Protein AF-A0A9D1UVE4-F1 (afdb_monomer)

Foldseek 3Di:
DDPVVVVVVVVVVVVVVVLVVLLVVLLVQQVVQDDVLLLVVLLLQLPFPAAEEEEEDDLSQVLSQLLQVLLVLLPGNYDYDYLQVCVVPVVVVQAARYEYEYEDAAQEDPSRLVSQVSSVVRNYAYEYEYQDCPHSRNVPHLGYDNGHDDPSNAVVVPRCHSVSSSSSSSSNVSSLLSSQQVQPAVVVSLVVVCDDPSVPDPDGDDGDHHDHNSPPDSVPPVVVVVVVVPPPDDDDDDDDDDDDDDDDDDDDD

Sequence (253 aa):
MSDSLRAETDEILAAGRDRIRAEAEAVAAIAAGLDDSFVSAAALIRSSPGKVITAGAGTSGPTAARLAHLLSVSGTPALTVHPADALHGTLGAVTEGDVVLVISKGGRSAEINDFARLAAARGAAIIALTGDGSSELATAATVAAVLPHTAQGDPGGVIAMGSSLAVAAWGDALATVLMQISGYPWEDVLGTHPSGAVGHRRTLPEPLPRLPEPGGSAAGTAAAAAATSASASASTSGGAPGVSVPPEDRSDT

Radius of gyration: 26.09 Å; Cα contacts (8 Å, |Δi|>4): 385; chains: 1; bounding box: 46×60×112 Å

Organism: NCBI:txid2838701

Nearest PDB structures (foldseek):
  5uqi-assembly1_A  TM=9.469E-01  e=5.814E-14  Escherichia coli CFT073
  3fxa-assembly1_D  TM=9.217E-01  e=2.299E-14  Listeria monocytogenes serotype 4b str. F2365
  2xhz-assembly1_B  TM=9.433E-01  e=2.521E-12  Escherichia coli
  7en6-assembly1_C  TM=7.931E-01  e=5.416E-08  Escherichia coli
  4ivn-assembly1_B  TM=7.495E-01  e=6.829E-08  Vibrio vulnificus YJ016

InterPro domains:
  IPR001347 SIS domain [PF01380] (50-148)
  IPR001347 SIS domain [PS51464] (41-184)
  IPR046348 SIS domain superfamily [SSF53697] (7-202)
  IPR050986 SIS family GutQ/KpsF subfamily isomerases [PTHR42745] (10-201)

Structure (mmCIF, N/CA/C/O backbone):
data_AF-A0A9D1UVE4-F1
#
_entry.id   AF-A0A9D1UVE4-F1
#
loop_
_atom_site.group_PDB
_atom_site.id
_atom_site.type_symbol
_atom_site.label_atom_id
_atom_site.label_alt_id
_atom_site.label_comp_id
_atom_site.label_asym_id
_atom_site.label_entity_id
_atom_site.label_seq_id
_atom_site.pdbx_PDB_ins_code
_atom_site.Cartn_x
_atom_site.Cartn_y
_atom_site.Cartn_z
_atom_site.occupancy
_atom_site.B_iso_or_equiv
_atom_site.auth_seq_id
_atom_site.auth_comp_id
_atom_site.auth_asym_id
_atom_site.auth_atom_id
_atom_site.pdbx_PDB_model_num
ATOM 1 N N . MET A 1 1 ? 21.961 7.352 -42.268 1.00 60.44 1 MET A N 1
ATOM 2 C CA . MET A 1 1 ? 22.190 6.572 -41.031 1.00 60.44 1 MET A CA 1
ATOM 3 C C . MET A 1 1 ? 22.643 5.195 -41.479 1.00 60.44 1 MET A C 1
ATOM 5 O O . MET A 1 1 ? 21.998 4.680 -42.381 1.00 60.44 1 MET A O 1
ATOM 9 N N . SER A 1 2 ? 23.773 4.669 -40.994 1.00 79.44 2 SER A N 1
ATOM 10 C CA . SER A 1 2 ? 24.247 3.345 -41.430 1.00 79.44 2 SER A CA 1
ATOM 11 C C . SER A 1 2 ? 23.281 2.249 -40.965 1.00 79.44 2 SER A C 1
ATOM 13 O O . SER A 1 2 ? 22.620 2.412 -39.938 1.00 79.44 2 SER A O 1
ATOM 15 N N . ASP A 1 3 ? 23.209 1.136 -41.696 1.00 83.06 3 ASP A N 1
ATOM 16 C CA . ASP A 1 3 ? 22.333 0.010 -41.341 1.00 83.06 3 ASP A CA 1
ATOM 17 C C . ASP A 1 3 ? 22.663 -0.573 -39.950 1.00 83.06 3 ASP A C 1
ATOM 19 O O . ASP A 1 3 ? 21.754 -0.988 -39.236 1.00 83.06 3 ASP A O 1
ATOM 23 N N . SER A 1 4 ? 23.930 -0.493 -39.511 1.00 80.75 4 SER A N 1
ATOM 24 C CA . SER A 1 4 ? 24.368 -0.864 -38.148 1.00 80.75 4 SER A CA 1
ATOM 25 C C . SER A 1 4 ? 23.737 0.018 -37.068 1.00 80.75 4 SER A C 1
ATOM 27 O O . SER A 1 4 ? 23.152 -0.494 -36.121 1.00 80.75 4 SER A O 1
ATOM 29 N N . LEU A 1 5 ? 23.762 1.347 -37.245 1.00 80.88 5 LEU A N 1
ATOM 30 C CA . LEU A 1 5 ? 23.171 2.285 -36.280 1.00 80.88 5 LEU A CA 1
ATOM 31 C C . LEU A 1 5 ? 21.651 2.111 -36.171 1.00 80.88 5 LEU A C 1
ATOM 33 O O . LEU A 1 5 ? 21.064 2.331 -35.111 1.00 80.88 5 LEU A O 1
ATOM 37 N N . ARG A 1 6 ? 20.998 1.728 -37.273 1.00 88.25 6 ARG A N 1
ATOM 38 C CA . ARG A 1 6 ? 19.565 1.426 -37.276 1.00 88.25 6 ARG A CA 1
ATOM 39 C C . ARG A 1 6 ? 19.265 0.125 -36.525 1.00 88.25 6 ARG A C 1
ATOM 41 O O . ARG A 1 6 ? 18.357 0.131 -35.703 1.00 88.25 6 ARG A O 1
ATOM 48 N N . ALA A 1 7 ? 20.046 -0.932 -36.750 1.00 85.94 7 ALA A N 1
ATOM 49 C CA . ALA A 1 7 ? 19.900 -2.200 -36.033 1.00 85.94 7 ALA A CA 1
ATOM 50 C C . ALA A 1 7 ? 20.119 -2.041 -34.515 1.00 85.94 7 ALA A C 1
ATOM 52 O O . ALA A 1 7 ? 19.303 -2.514 -33.730 1.00 85.94 7 ALA A O 1
ATOM 53 N N . GLU A 1 8 ? 21.152 -1.298 -34.107 1.00 89.31 8 GLU A N 1
ATOM 54 C CA . GLU A 1 8 ? 21.421 -0.976 -32.695 1.00 89.31 8 GLU A CA 1
ATOM 55 C C . GLU A 1 8 ? 20.262 -0.191 -32.055 1.00 89.31 8 GLU A C 1
ATOM 57 O O . GLU A 1 8 ? 19.842 -0.471 -30.932 1.00 89.31 8 GLU A O 1
ATOM 62 N N . THR A 1 9 ? 19.692 0.774 -32.787 1.00 94.38 9 THR A N 1
ATOM 63 C CA . THR A 1 9 ? 18.521 1.537 -32.323 1.00 94.38 9 THR A CA 1
ATOM 64 C C . THR A 1 9 ? 17.304 0.630 -32.125 1.00 94.38 9 THR A C 1
ATOM 66 O O . THR A 1 9 ? 16.601 0.747 -31.118 1.00 94.38 9 THR A O 1
ATOM 69 N N . ASP A 1 10 ? 17.051 -0.278 -33.068 1.00 95.75 10 ASP A N 1
ATOM 70 C CA . ASP A 1 10 ? 15.915 -1.196 -33.008 1.00 95.75 10 ASP A CA 1
ATOM 71 C C . ASP A 1 10 ? 16.038 -2.178 -31.829 1.00 95.75 10 ASP A C 1
ATOM 73 O O . ASP A 1 10 ? 15.036 -2.449 -31.162 1.00 95.75 10 ASP A O 1
ATOM 77 N N . GLU A 1 11 ? 17.253 -2.637 -31.510 1.00 96.88 11 GLU A N 1
ATOM 78 C CA . GLU A 1 11 ? 17.531 -3.501 -30.355 1.00 96.88 11 GLU A CA 1
ATOM 79 C C . GLU A 1 11 ? 17.278 -2.785 -29.018 1.00 96.88 11 GLU A C 1
ATOM 81 O O . GLU A 1 11 ? 16.573 -3.313 -28.155 1.00 96.88 11 GLU A O 1
ATOM 86 N N . ILE A 1 12 ? 17.760 -1.546 -28.861 1.00 97.62 12 ILE A N 1
ATOM 87 C CA . ILE A 1 12 ? 17.514 -0.733 -27.655 1.00 97.62 12 ILE A CA 1
ATOM 88 C C . ILE A 1 12 ? 16.009 -0.515 -27.446 1.00 97.62 12 ILE A C 1
ATOM 90 O O . ILE A 1 12 ? 15.490 -0.655 -26.333 1.00 97.62 12 ILE A O 1
ATOM 94 N N . LEU A 1 13 ? 15.283 -0.195 -28.522 1.00 98.19 13 LEU A N 1
ATOM 95 C CA . LEU A 1 13 ? 13.833 -0.014 -28.468 1.00 98.19 13 LEU A CA 1
ATOM 96 C C . LEU A 1 13 ? 13.100 -1.321 -28.149 1.00 98.19 13 LEU A C 1
ATOM 98 O O . LEU A 1 13 ? 12.098 -1.292 -27.433 1.00 98.19 13 LEU A O 1
ATOM 102 N N . ALA A 1 14 ? 13.562 -2.456 -28.677 1.00 97.94 14 ALA A N 1
ATOM 103 C CA . ALA A 1 14 ? 13.000 -3.764 -28.360 1.00 97.94 14 ALA A CA 1
ATOM 104 C C . ALA A 1 14 ? 13.156 -4.085 -26.867 1.00 97.94 14 ALA A C 1
ATOM 106 O O . ALA A 1 14 ? 12.151 -4.354 -26.211 1.00 97.94 14 ALA A O 1
ATOM 107 N N . ALA A 1 15 ? 14.357 -3.915 -26.306 1.00 97.31 15 ALA A N 1
ATOM 108 C CA . ALA A 1 15 ? 14.623 -4.155 -24.887 1.00 97.31 15 ALA A CA 1
ATOM 109 C C . ALA A 1 15 ? 13.730 -3.302 -23.964 1.00 97.31 15 ALA A C 1
ATOM 111 O O . ALA A 1 15 ? 13.166 -3.808 -22.991 1.00 97.31 15 ALA A O 1
ATOM 112 N N . GLY A 1 16 ? 13.534 -2.019 -24.293 1.00 97.44 16 GLY A N 1
ATOM 113 C CA . GLY A 1 16 ? 12.620 -1.146 -23.548 1.00 97.44 16 GLY A CA 1
ATOM 114 C C . GLY A 1 16 ? 11.160 -1.612 -23.611 1.00 97.44 16 GLY A C 1
ATOM 115 O O . GLY A 1 16 ? 10.468 -1.636 -22.592 1.00 97.44 16 GLY A O 1
ATOM 116 N N . ARG A 1 17 ? 10.687 -2.031 -24.792 1.00 98.19 17 ARG A N 1
ATOM 117 C CA . ARG A 1 17 ? 9.326 -2.575 -24.961 1.00 98.19 17 ARG A CA 1
ATOM 118 C C . ARG A 1 17 ? 9.141 -3.874 -24.184 1.00 98.19 17 ARG A C 1
ATOM 120 O O . ARG A 1 17 ? 8.091 -4.057 -23.574 1.00 98.19 17 ARG A O 1
ATOM 127 N N . ASP A 1 18 ? 10.139 -4.749 -24.183 1.00 97.00 18 ASP A N 1
ATOM 128 C CA . ASP A 1 18 ? 10.080 -6.027 -23.474 1.00 97.00 18 ASP A CA 1
ATOM 129 C C . ASP A 1 18 ? 10.030 -5.829 -21.959 1.00 97.00 18 ASP A C 1
ATOM 131 O O . ASP A 1 18 ? 9.230 -6.477 -21.284 1.00 97.00 18 ASP A O 1
ATOM 135 N N . ARG A 1 19 ? 10.780 -4.855 -21.424 1.00 96.00 19 ARG A N 1
ATOM 136 C CA . ARG A 1 19 ? 10.698 -4.483 -20.005 1.00 96.00 19 ARG A CA 1
ATOM 137 C C . ARG A 1 19 ? 9.289 -4.031 -19.614 1.00 96.00 19 ARG A C 1
ATOM 139 O O . ARG A 1 19 ? 8.751 -4.517 -18.620 1.00 96.00 19 ARG A O 1
ATOM 146 N N . ILE A 1 20 ? 8.676 -3.156 -20.415 1.00 97.44 20 ILE A N 1
ATOM 147 C CA . ILE A 1 20 ? 7.308 -2.668 -20.176 1.00 97.44 20 ILE A CA 1
ATOM 148 C C . ILE A 1 20 ? 6.295 -3.817 -20.251 1.00 97.44 20 ILE A C 1
ATOM 150 O O . ILE A 1 20 ? 5.418 -3.912 -19.396 1.00 97.44 20 ILE A O 1
ATOM 154 N N . ARG A 1 21 ? 6.414 -4.717 -21.237 1.00 97.31 21 ARG A N 1
ATOM 155 C CA . ARG A 1 21 ? 5.523 -5.885 -21.361 1.00 97.31 21 ARG A CA 1
ATOM 156 C C . ARG A 1 21 ? 5.612 -6.799 -20.145 1.00 97.31 21 ARG A C 1
ATOM 158 O O . ARG A 1 21 ? 4.581 -7.164 -19.596 1.00 97.31 21 ARG A O 1
ATOM 165 N N . ALA A 1 22 ? 6.822 -7.100 -19.682 1.00 96.44 22 ALA A N 1
ATOM 166 C CA . ALA A 1 22 ? 7.017 -7.956 -18.518 1.00 96.44 22 ALA A CA 1
ATOM 167 C C . ALA A 1 22 ? 6.488 -7.320 -17.214 1.00 96.44 22 ALA A C 1
ATOM 169 O O . ALA A 1 22 ? 6.049 -8.029 -16.312 1.00 96.44 22 ALA A O 1
ATOM 170 N N . GLU A 1 23 ? 6.490 -5.989 -17.094 1.00 97.12 23 GLU A N 1
ATOM 171 C CA . GLU A 1 23 ? 5.807 -5.303 -15.986 1.00 97.12 23 GLU A CA 1
ATOM 172 C C . GLU A 1 23 ? 4.279 -5.319 -16.130 1.00 97.12 23 GLU A C 1
ATOM 174 O O . GLU A 1 23 ? 3.573 -5.530 -15.145 1.00 97.12 23 GLU A O 1
ATOM 179 N N . ALA A 1 24 ? 3.754 -5.164 -17.348 1.00 97.00 24 ALA A N 1
ATOM 180 C CA . ALA A 1 24 ? 2.321 -5.284 -17.609 1.00 97.00 24 ALA A CA 1
ATOM 181 C C . ALA A 1 24 ? 1.796 -6.693 -17.280 1.00 97.00 24 ALA A C 1
ATOM 183 O O . ALA A 1 24 ? 0.726 -6.829 -16.690 1.00 97.00 24 ALA A O 1
ATOM 184 N N . GLU A 1 25 ? 2.567 -7.735 -17.597 1.00 96.44 25 GLU A N 1
ATOM 185 C CA . GLU A 1 25 ? 2.273 -9.117 -17.203 1.00 96.44 25 GLU A CA 1
ATOM 186 C C . GLU A 1 25 ? 2.254 -9.288 -15.679 1.00 96.44 25 GLU A C 1
ATOM 188 O O . GLU A 1 25 ? 1.358 -9.946 -15.151 1.00 96.44 25 GLU A O 1
ATOM 193 N N . ALA A 1 26 ? 3.187 -8.652 -14.959 1.00 95.88 26 ALA A N 1
ATOM 194 C CA . ALA A 1 26 ? 3.200 -8.656 -13.495 1.00 95.88 26 ALA A CA 1
ATOM 195 C C . ALA A 1 26 ? 1.923 -8.033 -12.908 1.00 95.88 26 ALA A C 1
ATOM 197 O O . ALA A 1 26 ? 1.313 -8.599 -12.001 1.00 95.88 26 ALA A O 1
ATOM 198 N N . VAL A 1 27 ? 1.476 -6.899 -13.457 1.00 97.44 27 VAL A N 1
ATOM 199 C CA . VAL A 1 27 ? 0.221 -6.246 -13.050 1.00 97.44 27 VAL A CA 1
ATOM 200 C C . VAL A 1 27 ? -0.994 -7.120 -13.381 1.00 97.44 27 VAL A C 1
ATOM 202 O O . VAL A 1 27 ? -1.887 -7.278 -12.549 1.00 97.44 27 VAL A O 1
ATOM 205 N N . ALA A 1 28 ? -1.027 -7.731 -14.568 1.00 96.69 28 ALA A N 1
ATOM 206 C CA . ALA A 1 28 ? -2.114 -8.622 -14.969 1.00 96.69 28 ALA A CA 1
ATOM 207 C C . ALA A 1 28 ? -2.220 -9.858 -14.056 1.00 96.69 28 ALA A C 1
ATOM 209 O O . ALA A 1 28 ? -3.327 -10.278 -13.717 1.00 96.69 28 ALA A O 1
ATOM 210 N N . ALA A 1 29 ? -1.084 -10.405 -13.611 1.00 95.62 29 ALA A N 1
ATOM 211 C CA . ALA A 1 29 ? -1.053 -11.527 -12.677 1.00 95.62 29 ALA A CA 1
ATOM 212 C C . ALA A 1 29 ? -1.685 -11.177 -11.320 1.00 95.62 29 ALA A C 1
ATOM 214 O O . ALA A 1 29 ? -2.409 -11.999 -10.763 1.00 95.62 29 ALA A O 1
ATOM 215 N N . ILE A 1 30 ? -1.477 -9.955 -10.813 1.00 95.00 30 ILE A N 1
ATOM 216 C CA . ILE A 1 30 ? -2.150 -9.482 -9.592 1.00 95.00 30 ILE A CA 1
ATOM 217 C C . ILE A 1 30 ? -3.660 -9.429 -9.775 1.00 95.00 30 ILE A C 1
ATOM 219 O O . ILE A 1 30 ? -4.385 -9.903 -8.908 1.00 95.00 30 ILE A O 1
ATOM 223 N N . ALA A 1 31 ? -4.138 -8.873 -10.891 1.00 95.38 31 ALA A N 1
ATOM 224 C CA . ALA A 1 31 ? -5.571 -8.777 -11.153 1.00 95.38 31 ALA A CA 1
ATOM 225 C C . ALA A 1 31 ? -6.237 -10.164 -11.182 1.00 95.38 31 ALA A C 1
ATOM 227 O O . ALA A 1 31 ? -7.317 -10.341 -10.625 1.00 95.38 31 ALA A O 1
ATOM 228 N N . ALA A 1 32 ? -5.567 -11.155 -11.779 1.00 94.81 32 ALA A N 1
ATOM 229 C CA . ALA A 1 32 ? -6.030 -12.542 -11.796 1.00 94.81 32 ALA A CA 1
ATOM 230 C C . ALA A 1 32 ? -5.955 -13.235 -10.422 1.00 94.81 32 ALA A C 1
ATOM 232 O O . ALA A 1 32 ? -6.653 -14.222 -10.205 1.00 94.81 32 ALA A O 1
ATOM 233 N N . GLY A 1 33 ? -5.103 -12.740 -9.519 1.00 92.81 33 GLY A N 1
ATOM 234 C CA . GLY A 1 33 ? -4.893 -13.273 -8.174 1.00 92.81 33 GLY A CA 1
ATOM 235 C C . GLY A 1 33 ? -5.680 -12.564 -7.070 1.00 92.81 33 GLY A C 1
ATOM 236 O O . GLY A 1 33 ? -5.438 -12.853 -5.903 1.00 92.81 33 GLY A O 1
ATOM 237 N N . LEU A 1 34 ? -6.580 -11.628 -7.396 1.00 96.12 34 LEU A N 1
ATOM 238 C CA . LEU A 1 34 ? -7.458 -11.030 -6.390 1.00 96.12 34 LEU A CA 1
ATOM 239 C C . LEU A 1 34 ? -8.423 -12.087 -5.842 1.00 96.12 34 LEU A C 1
ATOM 241 O O . LEU A 1 34 ? -9.151 -12.731 -6.596 1.00 96.12 34 LEU A O 1
ATOM 245 N N . ASP A 1 35 ? -8.441 -12.225 -4.523 1.00 96.00 35 ASP A N 1
ATOM 246 C CA . ASP A 1 35 ? -9.222 -13.224 -3.802 1.00 96.00 35 ASP A CA 1
ATOM 247 C C . ASP A 1 35 ? -9.891 -12.618 -2.550 1.00 96.00 35 ASP A C 1
ATOM 249 O O . ASP A 1 35 ? -9.964 -11.396 -2.372 1.00 96.00 35 ASP A O 1
ATOM 253 N N . ASP A 1 36 ? -10.378 -13.476 -1.655 1.00 97.00 36 ASP A N 1
ATOM 254 C C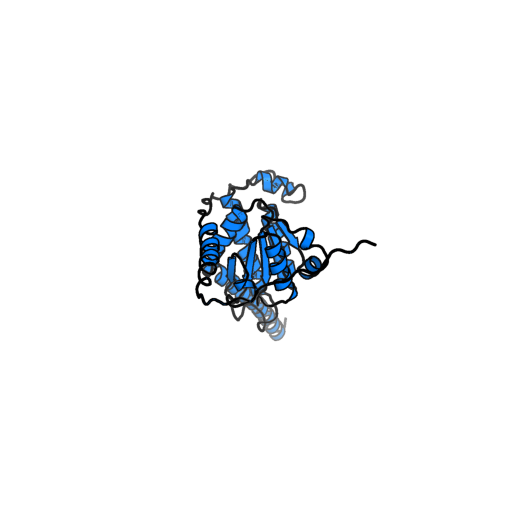A . ASP A 1 36 ? -11.047 -13.071 -0.417 1.00 97.00 36 ASP A CA 1
ATOM 255 C C . ASP A 1 36 ? -10.154 -12.236 0.521 1.00 97.00 36 ASP A C 1
ATOM 257 O O . ASP A 1 36 ? -10.676 -11.482 1.350 1.00 97.00 36 ASP A O 1
ATOM 261 N N . SER A 1 37 ? -8.820 -12.301 0.394 1.00 97.69 37 SER A N 1
ATOM 262 C CA . SER A 1 37 ? -7.909 -11.450 1.174 1.00 97.69 37 SER A CA 1
ATOM 263 C C . SER A 1 37 ? -8.049 -9.974 0.788 1.00 97.69 37 SER A C 1
ATOM 265 O O . SER A 1 37 ? -8.013 -9.105 1.661 1.00 97.69 37 SER A O 1
ATOM 267 N N . PHE A 1 38 ? -8.307 -9.679 -0.491 1.00 98.38 38 PHE A N 1
ATOM 268 C CA . PHE A 1 38 ? -8.576 -8.322 -0.969 1.00 98.38 38 PHE A CA 1
ATOM 269 C C . PHE A 1 38 ? -9.891 -7.786 -0.396 1.00 98.38 38 PHE A C 1
ATOM 271 O O . PHE A 1 38 ? -9.943 -6.669 0.124 1.00 98.38 38 PHE A O 1
ATOM 278 N N . VAL A 1 39 ? -10.945 -8.607 -0.424 1.00 98.00 39 VAL A N 1
ATOM 279 C CA . VAL A 1 39 ? -12.250 -8.254 0.157 1.00 98.00 39 VAL A CA 1
ATOM 280 C C . VAL A 1 39 ? -12.123 -8.030 1.664 1.00 98.00 39 VAL A C 1
ATOM 282 O O . VAL A 1 39 ? -12.649 -7.050 2.191 1.00 98.00 39 VAL A O 1
ATOM 285 N N . SER A 1 40 ? -11.371 -8.889 2.354 1.00 98.38 40 SER A N 1
ATOM 286 C CA . SER A 1 40 ? -11.115 -8.779 3.793 1.00 98.38 40 SER A CA 1
ATOM 287 C C . SER A 1 40 ? -10.323 -7.520 4.143 1.00 98.38 40 SER A C 1
ATOM 289 O O . SER A 1 40 ? -10.651 -6.849 5.118 1.00 98.38 40 SER A O 1
ATOM 291 N N . ALA A 1 41 ? -9.325 -7.154 3.334 1.00 98.50 41 ALA A N 1
ATOM 292 C CA . ALA A 1 41 ? -8.574 -5.912 3.494 1.00 98.50 41 ALA A CA 1
ATOM 293 C C . ALA A 1 41 ? -9.482 -4.678 3.351 1.00 98.50 41 ALA A C 1
ATOM 295 O O . ALA A 1 41 ? -9.454 -3.791 4.208 1.00 98.50 41 ALA A O 1
ATOM 296 N N . ALA A 1 42 ? -10.331 -4.640 2.318 1.00 98.44 42 ALA A N 1
ATOM 297 C CA . ALA A 1 42 ? -11.294 -3.557 2.121 1.00 98.44 42 ALA A CA 1
ATOM 298 C C . ALA A 1 42 ? -12.310 -3.474 3.274 1.00 98.44 42 ALA A C 1
ATOM 300 O O . ALA A 1 42 ? -12.568 -2.387 3.788 1.00 98.44 42 ALA A O 1
ATOM 301 N N . ALA A 1 43 ? -12.840 -4.615 3.727 1.00 98.06 43 ALA A N 1
ATOM 302 C CA . ALA A 1 43 ? -13.752 -4.695 4.868 1.00 98.06 43 ALA A CA 1
ATOM 303 C C . ALA A 1 43 ? -13.109 -4.175 6.160 1.00 98.06 43 ALA A C 1
ATOM 305 O O . ALA A 1 43 ? -13.708 -3.378 6.884 1.00 98.06 43 ALA A O 1
ATOM 306 N N . LEU A 1 44 ? -11.870 -4.595 6.426 1.00 98.19 44 LEU A N 1
ATOM 307 C CA . LEU A 1 44 ? -11.122 -4.198 7.610 1.00 98.19 44 LEU A CA 1
ATOM 308 C C . LEU A 1 44 ? -10.901 -2.683 7.636 1.00 98.19 44 LEU A C 1
ATOM 310 O O . LEU A 1 44 ? -11.239 -2.041 8.627 1.00 98.19 44 LEU A O 1
ATOM 314 N N . ILE A 1 45 ? -10.433 -2.102 6.527 1.00 98.38 45 ILE A N 1
ATOM 315 C CA . ILE A 1 45 ? -10.256 -0.648 6.398 1.00 98.38 45 ILE A CA 1
ATOM 316 C C . ILE A 1 45 ? -11.592 0.083 6.540 1.00 98.38 45 ILE A C 1
ATOM 318 O O . ILE A 1 45 ? -11.671 1.085 7.241 1.00 98.38 45 ILE A O 1
ATOM 322 N N . ARG A 1 46 ? -12.660 -0.419 5.917 1.00 97.25 46 ARG A N 1
ATOM 323 C CA . ARG A 1 46 ? -13.971 0.237 5.934 1.00 97.25 46 ARG A CA 1
ATOM 324 C C . ARG A 1 46 ? -14.617 0.271 7.320 1.00 97.25 46 ARG A C 1
ATOM 326 O O . ARG A 1 46 ? -15.300 1.242 7.643 1.00 97.25 46 ARG A O 1
ATOM 333 N N . SER A 1 47 ? -14.432 -0.796 8.096 1.00 96.12 47 SER A N 1
ATOM 334 C CA . SER A 1 47 ? -14.960 -0.938 9.460 1.00 96.12 47 SER A CA 1
ATOM 335 C C . SER A 1 47 ? -14.106 -0.247 10.526 1.00 96.12 47 SER A C 1
ATOM 337 O O . SER A 1 47 ? -14.551 -0.081 11.661 1.00 96.12 47 SER A O 1
ATOM 339 N N . SER A 1 48 ? -12.886 0.145 10.160 1.00 96.50 48 SER A N 1
ATOM 340 C CA . SER A 1 48 ? -11.941 0.797 11.049 1.00 96.50 48 SER A CA 1
ATOM 341 C C . SER A 1 48 ? -12.428 2.194 11.460 1.00 96.50 48 SER A C 1
ATOM 343 O O . SER A 1 48 ? -12.777 2.996 10.591 1.00 96.50 48 SER A O 1
ATOM 345 N N . PRO A 1 49 ? -12.435 2.527 12.765 1.00 95.81 49 PRO A N 1
ATOM 346 C CA . PRO A 1 49 ? -12.683 3.890 13.227 1.00 95.81 49 PRO A CA 1
ATOM 347 C C . PRO A 1 49 ? -11.436 4.786 13.124 1.00 95.81 49 PRO A C 1
ATOM 349 O O . PRO A 1 49 ? -11.541 5.999 13.313 1.00 95.81 49 PRO A O 1
ATOM 352 N N . GLY A 1 50 ? -10.259 4.194 12.898 1.00 97.50 50 GLY A N 1
ATOM 353 C CA . GLY A 1 50 ? -8.979 4.886 12.830 1.00 97.50 50 GLY A CA 1
ATOM 354 C C . GLY A 1 50 ? -8.571 5.263 11.408 1.00 97.50 50 GLY A C 1
ATOM 355 O O . GLY A 1 50 ? -9.373 5.305 10.476 1.00 97.50 50 GLY A O 1
ATOM 356 N N . LYS A 1 51 ? -7.278 5.546 11.245 1.00 98.31 51 LYS A N 1
ATOM 357 C CA . LYS A 1 51 ? -6.667 5.842 9.940 1.00 98.31 51 LYS A CA 1
ATOM 358 C C . LYS A 1 51 ? -5.908 4.630 9.410 1.00 98.31 51 LYS A C 1
ATOM 360 O O . LYS A 1 51 ? -5.550 3.720 10.160 1.00 98.31 51 LYS A O 1
ATOM 365 N N . VAL A 1 52 ? -5.602 4.648 8.118 1.00 98.88 52 VAL A N 1
ATOM 366 C CA . VAL A 1 52 ? -4.670 3.688 7.521 1.00 98.88 52 VAL A CA 1
ATOM 367 C C . VAL A 1 52 ? -3.239 4.206 7.667 1.00 98.88 52 VAL A C 1
ATOM 369 O O . VAL A 1 52 ? -2.939 5.350 7.332 1.00 98.88 52 VAL A O 1
ATOM 372 N N . ILE A 1 53 ? -2.324 3.372 8.148 1.00 98.75 53 ILE A N 1
ATOM 373 C CA . ILE A 1 53 ? -0.891 3.667 8.178 1.00 98.75 53 ILE A CA 1
ATOM 374 C C . ILE A 1 53 ? -0.190 2.709 7.223 1.00 98.75 53 ILE A C 1
ATOM 376 O O . ILE A 1 53 ? -0.146 1.508 7.467 1.00 98.75 53 ILE A O 1
ATOM 380 N N . THR A 1 54 ? 0.366 3.222 6.131 1.00 98.81 54 THR A N 1
ATOM 381 C CA . THR A 1 54 ? 1.126 2.403 5.183 1.00 98.81 54 THR A CA 1
ATOM 382 C C . THR A 1 54 ? 2.602 2.378 5.555 1.00 98.81 54 THR A C 1
ATOM 384 O O . THR A 1 54 ? 3.162 3.408 5.936 1.00 98.81 54 THR A O 1
ATOM 387 N N . ALA A 1 55 ? 3.265 1.239 5.384 1.00 98.44 55 ALA A N 1
ATOM 388 C CA . ALA A 1 55 ? 4.692 1.121 5.658 1.00 98.44 55 ALA A CA 1
ATOM 389 C C . ALA A 1 55 ? 5.396 0.143 4.711 1.00 98.44 55 ALA A C 1
ATOM 391 O O . ALA A 1 55 ? 4.807 -0.816 4.218 1.00 98.44 55 ALA A O 1
ATOM 392 N N . GLY A 1 56 ? 6.686 0.374 4.487 1.00 97.81 56 GLY A N 1
ATOM 393 C CA . GLY A 1 56 ? 7.563 -0.486 3.699 1.00 97.81 56 GLY A CA 1
ATOM 394 C C . GLY A 1 56 ? 8.997 0.042 3.723 1.00 97.81 56 GLY A C 1
ATOM 395 O O . GLY A 1 56 ? 9.223 1.204 4.058 1.00 97.81 56 GLY A O 1
ATOM 396 N N . ALA A 1 57 ? 9.959 -0.807 3.365 1.00 95.69 57 ALA A N 1
ATOM 397 C CA . ALA A 1 57 ? 11.379 -0.455 3.287 1.00 95.69 57 ALA A CA 1
ATOM 398 C C . ALA A 1 57 ? 11.924 -0.621 1.857 1.00 95.69 57 ALA A C 1
ATOM 400 O O . ALA A 1 57 ? 11.382 -1.386 1.047 1.00 95.69 57 ALA A O 1
ATOM 401 N N . GLY A 1 58 ? 12.998 0.107 1.533 1.00 95.06 58 GLY A N 1
ATOM 402 C CA . GLY A 1 58 ? 13.573 0.129 0.184 1.00 95.06 58 GLY A CA 1
ATOM 403 C C . GLY A 1 58 ? 12.544 0.584 -0.855 1.00 95.06 58 GLY A C 1
ATOM 404 O O . GLY A 1 58 ? 11.788 1.519 -0.601 1.00 95.06 58 GLY A O 1
ATOM 405 N N . THR A 1 59 ? 12.456 -0.102 -1.999 1.00 96.06 59 THR A N 1
ATOM 406 C CA . THR A 1 59 ? 11.463 0.207 -3.049 1.00 96.06 59 THR A CA 1
ATOM 407 C C . THR A 1 59 ? 10.014 0.127 -2.556 1.00 96.06 59 THR A C 1
ATOM 409 O O . THR A 1 59 ? 9.155 0.847 -3.059 1.00 96.06 59 THR A O 1
ATOM 412 N N . SER A 1 60 ? 9.733 -0.684 -1.532 1.00 97.06 60 SER A N 1
ATOM 413 C CA . SER A 1 60 ? 8.386 -0.784 -0.956 1.00 97.06 60 SER A CA 1
ATOM 414 C C . SER A 1 60 ? 7.967 0.493 -0.218 1.00 97.06 60 SER A C 1
ATOM 416 O O . SER A 1 60 ? 6.775 0.759 -0.104 1.00 97.06 60 SER A O 1
ATOM 418 N N . GLY A 1 61 ? 8.923 1.297 0.265 1.00 98.00 61 GLY A N 1
ATOM 419 C CA . GLY A 1 61 ? 8.657 2.552 0.975 1.00 98.00 61 GLY A CA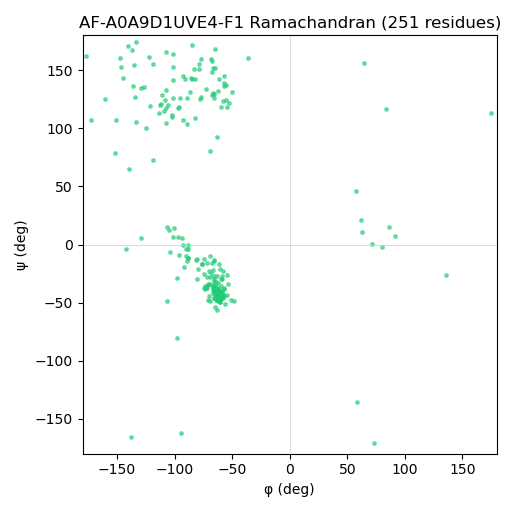 1
ATOM 420 C C . GLY A 1 61 ? 7.958 3.598 0.096 1.00 98.00 61 GLY A C 1
ATOM 421 O O . GLY A 1 61 ? 6.856 4.025 0.437 1.00 98.00 61 GLY A O 1
ATOM 422 N N . PRO A 1 62 ? 8.522 3.983 -1.065 1.00 98.38 62 PRO A N 1
ATOM 423 C CA . PRO A 1 62 ? 7.843 4.860 -2.020 1.00 98.38 62 PRO A CA 1
ATOM 424 C C . PRO A 1 62 ? 6.489 4.321 -2.504 1.00 98.38 62 PRO A C 1
ATOM 426 O O . PRO A 1 62 ? 5.543 5.096 -2.641 1.00 98.38 62 PRO A O 1
ATOM 429 N N . THR A 1 63 ? 6.357 3.005 -2.710 1.00 98.31 63 THR A N 1
ATOM 430 C CA . THR A 1 63 ? 5.064 2.388 -3.051 1.00 98.31 63 THR A CA 1
ATOM 431 C C . THR A 1 63 ? 4.041 2.556 -1.922 1.00 98.31 63 THR A C 1
ATOM 433 O O . THR A 1 63 ? 2.899 2.924 -2.194 1.00 98.31 63 THR A O 1
ATOM 436 N N . ALA A 1 64 ? 4.447 2.368 -0.661 1.00 98.56 64 ALA A N 1
ATOM 437 C CA . ALA A 1 64 ? 3.599 2.616 0.505 1.00 98.56 64 ALA A CA 1
ATOM 438 C C . ALA A 1 64 ? 3.177 4.091 0.586 1.00 98.56 64 ALA A C 1
ATOM 440 O O . ALA A 1 64 ? 1.993 4.386 0.715 1.00 98.56 64 ALA A O 1
ATOM 441 N N . ALA A 1 65 ? 4.117 5.023 0.403 1.00 98.62 65 ALA A N 1
ATOM 442 C CA . ALA A 1 65 ? 3.827 6.455 0.407 1.00 98.62 65 ALA A CA 1
ATOM 443 C C . ALA A 1 65 ? 2.811 6.85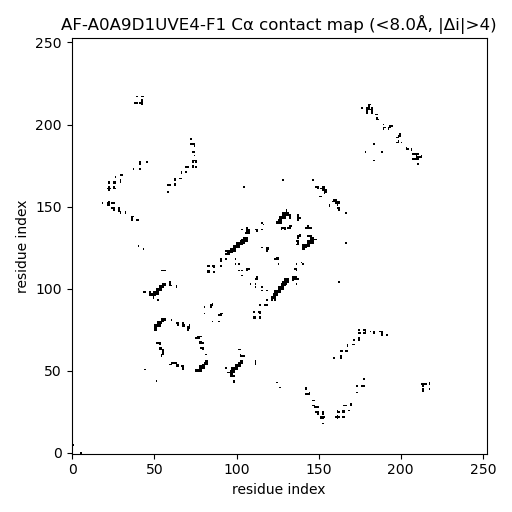3 -0.676 1.00 98.62 65 ALA A C 1
ATOM 445 O O . ALA A 1 65 ? 1.874 7.610 -0.409 1.00 98.62 65 ALA A O 1
ATOM 446 N N . ARG A 1 66 ? 2.955 6.301 -1.887 1.00 98.31 66 ARG A N 1
ATOM 447 C CA . ARG A 1 66 ? 1.987 6.490 -2.974 1.00 98.31 66 ARG A CA 1
ATOM 448 C C . ARG A 1 66 ? 0.608 5.943 -2.600 1.00 98.31 66 ARG A C 1
ATOM 450 O O . ARG A 1 66 ? -0.389 6.610 -2.859 1.00 98.31 66 ARG A O 1
ATOM 457 N N . LEU A 1 67 ? 0.544 4.765 -1.980 1.00 98.62 67 LEU A N 1
ATOM 458 C CA . LEU A 1 67 ? -0.714 4.174 -1.523 1.00 98.62 67 LEU A CA 1
ATOM 459 C C . LEU A 1 67 ? -1.405 5.040 -0.460 1.00 98.62 67 LEU A C 1
ATOM 461 O O . LEU A 1 67 ? -2.589 5.330 -0.606 1.00 98.62 67 LEU A O 1
ATOM 465 N N . ALA A 1 68 ? -0.687 5.517 0.563 1.00 98.75 68 ALA A N 1
ATOM 466 C CA . ALA A 1 68 ? -1.261 6.424 1.563 1.00 98.75 68 ALA A CA 1
ATOM 467 C C . ALA A 1 68 ? -1.813 7.710 0.935 1.00 98.75 68 ALA A C 1
ATOM 469 O O . ALA A 1 68 ? -2.888 8.179 1.317 1.00 98.75 68 ALA A O 1
ATOM 470 N N . HIS A 1 69 ? -1.106 8.269 -0.051 1.00 98.25 69 HIS A N 1
ATOM 471 C CA . HIS A 1 69 ? -1.605 9.422 -0.789 1.00 98.25 69 HIS A CA 1
ATOM 472 C C . HIS A 1 69 ? -2.923 9.100 -1.504 1.00 98.25 69 HIS A C 1
ATOM 474 O O . HIS A 1 69 ? -3.896 9.832 -1.333 1.00 98.25 69 HIS A O 1
ATOM 480 N N . LEU A 1 70 ? -2.978 7.990 -2.249 1.00 98.25 70 LEU A N 1
ATOM 481 C CA . LEU A 1 70 ? -4.157 7.610 -3.029 1.00 98.25 70 LEU A CA 1
ATOM 482 C C . LEU A 1 70 ? -5.367 7.242 -2.170 1.00 98.25 70 LEU A C 1
ATOM 484 O O . LEU A 1 70 ? -6.484 7.622 -2.510 1.00 98.25 70 LEU A O 1
ATOM 488 N N . LEU A 1 71 ? -5.160 6.577 -1.034 1.00 98.62 71 LEU A N 1
ATOM 489 C CA . LEU A 1 71 ? -6.221 6.338 -0.054 1.00 98.62 71 LEU A CA 1
ATOM 490 C C . LEU A 1 71 ? -6.778 7.662 0.482 1.00 98.62 71 LEU A C 1
ATOM 492 O O . LEU A 1 71 ? -7.989 7.868 0.470 1.00 98.62 71 LEU A O 1
ATOM 496 N N . SER A 1 72 ? -5.904 8.601 0.857 1.00 97.75 72 SER A N 1
ATOM 497 C CA . SER A 1 72 ? -6.331 9.893 1.410 1.00 97.75 72 SER A CA 1
ATOM 498 C C . SER A 1 72 ? -7.160 10.712 0.428 1.00 97.75 72 SER A C 1
ATOM 500 O O . SER A 1 72 ? -8.220 11.215 0.791 1.00 97.75 72 SER A O 1
ATOM 502 N N . VAL A 1 73 ? -6.716 10.817 -0.827 1.00 95.38 73 VAL A N 1
ATOM 503 C CA . VAL A 1 73 ? -7.444 11.578 -1.860 1.00 95.38 73 VAL A CA 1
ATOM 504 C C . VAL A 1 73 ? -8.734 10.898 -2.322 1.00 95.38 73 VAL A C 1
ATOM 506 O O . VAL A 1 73 ? -9.566 11.549 -2.947 1.00 95.38 73 VAL A O 1
ATOM 509 N N . SER A 1 74 ? -8.907 9.608 -2.020 1.00 96.19 74 SER A N 1
ATOM 510 C CA . SER A 1 74 ? -10.117 8.830 -2.319 1.00 96.19 74 SER A CA 1
ATOM 511 C C . SER A 1 74 ? -11.043 8.661 -1.107 1.00 96.19 74 SER A C 1
ATOM 513 O O . SER A 1 74 ? -11.966 7.847 -1.142 1.00 96.19 74 SER A O 1
ATOM 515 N N . GLY A 1 75 ? -10.827 9.444 -0.043 1.00 96.06 75 GLY A N 1
ATOM 516 C CA . GLY A 1 75 ? -11.730 9.518 1.108 1.00 96.06 75 GLY A CA 1
ATOM 517 C C . GLY A 1 75 ? -11.412 8.556 2.251 1.00 96.06 75 GLY A C 1
ATOM 518 O O . GLY A 1 75 ? -12.185 8.473 3.202 1.00 96.06 75 GLY A O 1
ATOM 519 N N . THR A 1 76 ? -10.279 7.851 2.198 1.00 98.12 76 THR A N 1
ATOM 520 C CA . THR A 1 76 ? -9.790 6.986 3.282 1.00 98.12 76 THR A CA 1
ATOM 521 C C . THR A 1 76 ? -8.589 7.645 3.966 1.00 98.12 76 THR A C 1
ATOM 523 O O . THR A 1 76 ? -7.498 7.628 3.395 1.00 98.12 76 THR A O 1
ATOM 526 N N . PRO A 1 77 ? -8.727 8.217 5.180 1.00 97.88 77 PRO A N 1
ATOM 527 C CA . PRO A 1 77 ? -7.620 8.887 5.860 1.00 97.88 77 PRO A CA 1
ATOM 528 C C . PRO A 1 77 ? -6.401 7.972 5.988 1.00 97.88 77 PRO A C 1
ATOM 530 O O . PRO A 1 77 ? -6.480 6.924 6.633 1.00 97.88 77 PRO A O 1
ATOM 533 N N . ALA A 1 78 ? -5.276 8.355 5.378 1.00 98.56 78 ALA A N 1
ATOM 534 C CA . ALA A 1 78 ? -4.094 7.510 5.345 1.00 98.56 78 ALA A CA 1
ATOM 535 C C . ALA A 1 78 ? -2.777 8.292 5.425 1.00 98.56 78 ALA A C 1
ATOM 537 O O . ALA A 1 78 ? -2.625 9.374 4.864 1.00 98.56 78 ALA A O 1
ATOM 538 N N . LEU A 1 79 ? -1.791 7.729 6.117 1.00 98.06 79 LEU A N 1
ATOM 539 C CA . LEU A 1 79 ? -0.456 8.310 6.267 1.00 98.06 79 LEU A CA 1
ATOM 540 C C . LEU A 1 79 ? 0.604 7.233 6.071 1.00 98.06 79 LEU A C 1
ATOM 542 O O . LEU A 1 79 ? 0.356 6.058 6.322 1.00 98.06 79 LEU A O 1
ATOM 546 N N . THR A 1 80 ? 1.802 7.630 5.653 1.00 98.31 80 THR A N 1
ATOM 547 C CA . THR A 1 80 ? 2.928 6.702 5.540 1.00 98.31 80 THR A CA 1
ATOM 548 C C . THR A 1 80 ? 3.875 6.854 6.719 1.00 98.31 80 THR A C 1
ATOM 550 O O . THR A 1 80 ? 4.153 7.967 7.164 1.00 98.31 80 THR A O 1
ATOM 553 N N . VAL A 1 81 ? 4.409 5.733 7.194 1.00 97.44 81 VAL A N 1
ATOM 554 C CA . VAL A 1 81 ? 5.461 5.691 8.211 1.00 97.44 81 VAL A CA 1
ATOM 555 C C . VAL A 1 81 ? 6.589 4.801 7.707 1.00 97.44 81 VAL A C 1
ATOM 557 O O . VAL A 1 81 ? 6.352 3.714 7.180 1.00 97.44 81 VAL A O 1
ATOM 560 N N . HIS A 1 82 ? 7.831 5.257 7.864 1.00 97.31 82 HIS A N 1
ATOM 561 C CA . HIS A 1 82 ? 8.988 4.411 7.607 1.00 97.31 82 HIS A CA 1
ATOM 562 C C . HIS A 1 82 ? 9.186 3.445 8.795 1.00 97.31 82 HIS A C 1
ATOM 564 O O . HIS A 1 82 ? 9.270 3.923 9.931 1.00 97.31 82 HIS A O 1
ATOM 570 N N . PRO A 1 83 ? 9.277 2.114 8.583 1.00 95.75 83 PRO A N 1
ATOM 571 C CA . PRO A 1 83 ? 9.355 1.137 9.674 1.00 95.75 83 PRO A CA 1
ATOM 572 C C . PRO A 1 83 ? 10.489 1.411 10.666 1.00 95.75 83 PRO A C 1
ATOM 574 O O . PRO A 1 83 ? 10.268 1.375 11.871 1.00 95.75 83 PRO A O 1
ATOM 577 N N . ALA A 1 84 ? 11.684 1.761 10.174 1.00 94.88 84 ALA A N 1
ATOM 578 C CA . ALA A 1 84 ? 12.817 2.064 11.048 1.00 94.88 84 ALA A CA 1
ATOM 579 C C . ALA A 1 84 ? 12.539 3.292 11.933 1.00 94.88 84 ALA A C 1
ATOM 581 O O . ALA A 1 84 ? 12.723 3.230 13.143 1.00 94.88 84 ALA A O 1
ATOM 582 N N . ASP A 1 85 ? 12.001 4.374 11.368 1.00 95.06 85 ASP A N 1
ATOM 583 C CA . ASP A 1 85 ? 11.700 5.596 12.126 1.00 95.06 85 ASP A CA 1
ATOM 584 C C . ASP A 1 85 ? 10.595 5.350 13.163 1.00 95.06 85 ASP A C 1
ATOM 586 O O . ASP A 1 85 ? 10.602 5.937 14.248 1.00 95.06 85 ASP A O 1
ATOM 590 N N . ALA A 1 86 ? 9.661 4.438 12.868 1.00 95.88 86 ALA A N 1
ATOM 591 C CA . ALA A 1 86 ? 8.651 4.005 13.825 1.00 95.88 86 ALA A CA 1
ATOM 592 C C . ALA A 1 86 ? 9.286 3.424 15.092 1.00 95.88 86 ALA A C 1
ATOM 594 O O . ALA A 1 86 ? 8.908 3.819 16.198 1.00 95.88 86 ALA A O 1
ATOM 595 N N . LEU A 1 87 ? 10.291 2.560 14.930 1.00 96.06 87 LEU A N 1
ATOM 596 C CA . LEU A 1 87 ? 11.037 1.944 16.033 1.00 96.06 87 LEU A CA 1
ATO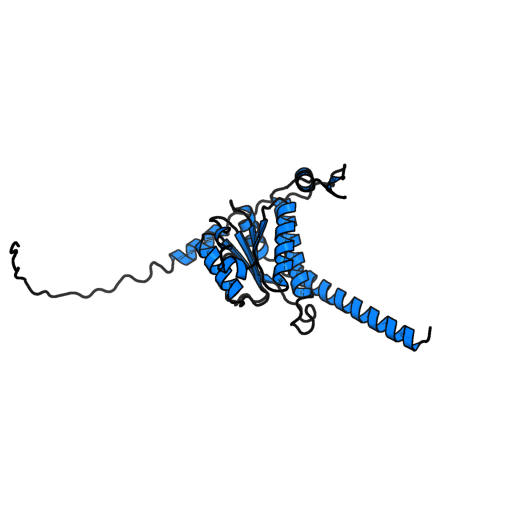M 597 C C . LEU A 1 87 ? 11.862 2.960 16.842 1.00 96.06 87 LEU A C 1
ATOM 599 O O . LEU A 1 87 ? 12.260 2.668 17.968 1.00 96.06 87 LEU A O 1
ATOM 603 N N . HIS A 1 88 ? 12.054 4.169 16.313 1.00 96.38 88 HIS A N 1
ATOM 604 C CA . HIS A 1 88 ? 12.731 5.283 16.977 1.00 96.38 88 HIS A CA 1
ATOM 605 C C . HIS A 1 88 ? 11.781 6.403 17.442 1.00 96.38 88 HIS A C 1
ATOM 607 O O . HIS A 1 88 ? 12.239 7.485 17.805 1.00 96.38 88 HIS A O 1
ATOM 613 N N . GLY A 1 89 ? 10.466 6.151 17.491 1.00 93.31 89 GLY A N 1
ATOM 614 C CA . GLY A 1 89 ? 9.491 7.030 18.150 1.00 93.31 89 GLY A CA 1
ATOM 615 C C . GLY A 1 89 ? 8.207 7.270 17.359 1.00 93.31 89 GLY A C 1
ATOM 616 O O . GLY A 1 89 ? 7.154 7.474 17.966 1.00 93.31 89 GLY A O 1
ATOM 617 N N . THR A 1 90 ? 8.238 7.171 16.024 1.00 95.25 90 THR A N 1
ATOM 618 C CA . THR A 1 90 ? 7.044 7.423 15.191 1.00 95.25 90 THR A CA 1
ATOM 619 C C . THR A 1 90 ? 5.951 6.365 15.396 1.00 95.25 90 THR A C 1
ATOM 621 O O . THR A 1 90 ? 4.785 6.626 15.112 1.00 95.25 90 THR A O 1
ATOM 624 N N . LEU A 1 91 ? 6.268 5.211 16.002 1.00 96.62 91 LEU A N 1
ATOM 625 C CA . LEU A 1 91 ? 5.272 4.229 16.448 1.00 96.62 91 LEU A CA 1
ATOM 626 C C . LEU A 1 91 ? 4.207 4.851 17.372 1.00 96.62 91 LEU A C 1
ATOM 628 O O . LEU A 1 91 ? 3.071 4.383 17.396 1.00 96.62 91 LEU A O 1
ATOM 632 N N . GLY A 1 92 ? 4.530 5.939 18.081 1.00 95.88 92 GLY A N 1
ATOM 633 C CA . GLY A 1 92 ? 3.566 6.694 18.883 1.00 95.88 92 GLY A CA 1
ATOM 634 C C . GLY A 1 92 ? 2.361 7.229 18.095 1.00 95.88 92 GLY A C 1
ATOM 635 O O . GLY A 1 92 ? 1.309 7.442 18.692 1.00 95.88 92 GLY A O 1
ATOM 636 N N . ALA A 1 93 ? 2.481 7.394 16.772 1.00 95.06 93 ALA A N 1
ATOM 637 C CA . ALA A 1 93 ? 1.389 7.818 15.892 1.00 95.06 93 ALA A CA 1
ATOM 638 C C . ALA A 1 93 ? 0.369 6.703 15.587 1.00 95.06 93 ALA A C 1
ATOM 640 O O . ALA A 1 93 ? -0.735 7.000 15.120 1.00 95.06 93 ALA A O 1
ATOM 641 N N . VAL A 1 94 ? 0.731 5.438 15.835 1.00 98.12 94 VAL A N 1
ATOM 642 C CA . VAL A 1 94 ? -0.180 4.292 15.728 1.00 98.12 94 VAL A CA 1
ATOM 643 C C . VAL A 1 94 ? -1.071 4.267 16.964 1.00 98.12 94 VAL A C 1
ATOM 645 O O . VAL A 1 94 ? -0.567 4.242 18.092 1.00 98.12 94 VAL A O 1
ATOM 648 N N . THR A 1 95 ? -2.380 4.258 16.757 1.00 97.38 95 THR A N 1
ATOM 649 C CA . THR A 1 95 ? -3.400 4.239 17.809 1.00 97.38 95 THR A CA 1
ATOM 650 C C . THR A 1 95 ? -4.320 3.033 17.667 1.00 97.38 95 THR A C 1
ATOM 652 O O . THR A 1 95 ? -4.392 2.415 16.606 1.00 97.38 95 THR A O 1
ATOM 655 N N . GLU A 1 96 ? -5.019 2.693 18.749 1.00 97.62 96 GLU A N 1
ATOM 656 C CA . GLU A 1 96 ? -6.035 1.641 18.735 1.00 97.62 96 GLU A CA 1
ATOM 657 C C . GLU A 1 96 ? -7.083 1.921 17.652 1.00 97.62 96 GLU A C 1
ATOM 659 O O . GLU A 1 96 ? -7.511 3.063 17.462 1.00 97.62 96 GLU A O 1
ATOM 664 N N . GLY A 1 97 ? -7.471 0.875 16.924 1.00 96.38 97 GLY A N 1
ATOM 665 C CA . GLY A 1 97 ? -8.417 0.987 15.823 1.00 96.38 97 GLY A CA 1
ATOM 666 C C . GLY A 1 97 ? -7.808 1.487 14.516 1.00 96.38 97 GLY A C 1
ATOM 667 O O . GLY A 1 97 ? -8.534 1.536 13.538 1.00 96.38 97 GLY A O 1
ATOM 668 N N . ASP A 1 98 ? -6.515 1.821 14.439 1.00 98.62 98 ASP A N 1
ATOM 669 C CA . ASP A 1 98 ? -5.856 2.035 13.145 1.00 98.62 98 ASP A CA 1
ATOM 670 C C . ASP A 1 98 ? -5.720 0.720 12.358 1.00 98.62 98 ASP A C 1
ATOM 672 O O . ASP A 1 98 ? -5.700 -0.380 12.917 1.00 98.62 98 ASP A O 1
ATOM 676 N N . VAL A 1 99 ? -5.545 0.838 11.041 1.00 98.88 99 VAL A N 1
ATOM 677 C CA . VAL A 1 99 ? -5.134 -0.281 10.182 1.00 98.88 99 VAL A CA 1
ATOM 678 C C . VAL A 1 99 ? -3.735 -0.008 9.657 1.00 98.88 99 VAL A C 1
ATOM 680 O O . VAL A 1 99 ? -3.517 0.981 8.963 1.00 98.88 99 VAL A O 1
ATOM 683 N N . VAL A 1 100 ? -2.779 -0.885 9.951 1.00 98.75 100 VAL A N 1
ATOM 684 C CA . VAL A 1 100 ? -1.427 -0.793 9.397 1.00 98.75 100 VAL A CA 1
ATOM 685 C C . VAL A 1 100 ? -1.306 -1.714 8.191 1.00 98.75 100 VAL A C 1
ATOM 687 O O . VAL A 1 100 ? -1.412 -2.932 8.316 1.00 98.75 100 VAL A O 1
ATOM 690 N N . LEU A 1 101 ? -1.055 -1.131 7.022 1.00 98.81 101 LEU A N 1
ATOM 691 C CA . LEU A 1 101 ? -0.833 -1.847 5.772 1.00 98.81 101 LEU A CA 1
ATOM 692 C C . LEU A 1 101 ? 0.664 -1.874 5.453 1.00 98.81 101 LEU A C 1
ATOM 694 O O . LEU A 1 101 ? 1.281 -0.852 5.152 1.00 98.81 101 LEU A O 1
ATOM 698 N N . VAL A 1 102 ? 1.254 -3.060 5.521 1.00 98.31 102 VAL A N 1
ATOM 699 C CA . VAL A 1 102 ? 2.697 -3.274 5.444 1.00 98.31 102 VAL A CA 1
ATOM 700 C C . VAL A 1 102 ? 3.065 -3.974 4.142 1.00 98.31 102 VAL A C 1
ATOM 702 O O . VAL A 1 102 ? 2.521 -5.027 3.820 1.00 98.31 102 VAL A O 1
ATOM 705 N N . ILE A 1 103 ? 4.032 -3.420 3.412 1.00 98.44 103 ILE A N 1
ATOM 706 C CA . ILE A 1 103 ? 4.522 -3.955 2.140 1.00 98.44 103 ILE A CA 1
ATOM 707 C C . ILE A 1 103 ? 5.913 -4.556 2.338 1.00 98.44 103 ILE A C 1
ATOM 709 O O . ILE A 1 103 ? 6.875 -3.848 2.645 1.00 98.44 103 ILE A O 1
ATOM 713 N N . SER A 1 104 ? 6.038 -5.866 2.117 1.00 97.25 104 SER A N 1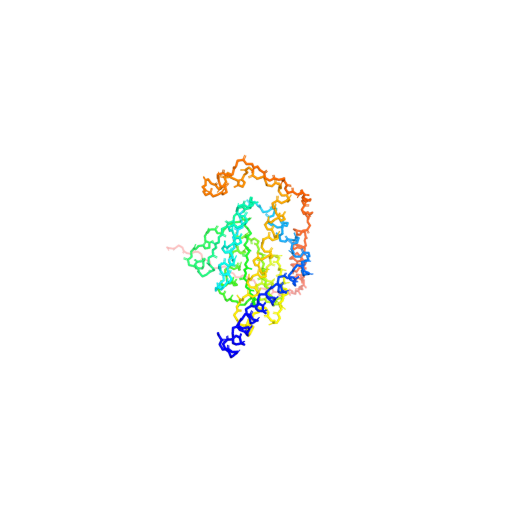
ATOM 714 C CA . SER A 1 104 ? 7.325 -6.564 2.148 1.00 97.25 104 SER A CA 1
ATOM 715 C C . SER A 1 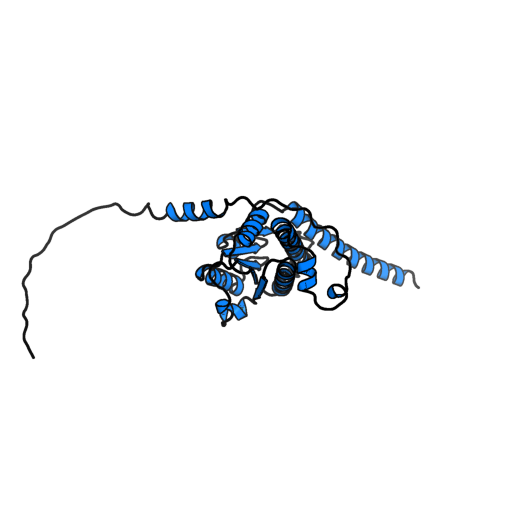104 ? 7.310 -7.776 1.227 1.00 97.25 104 SER A C 1
ATOM 717 O O . SER A 1 104 ? 6.727 -8.807 1.561 1.00 97.25 104 SER A O 1
ATOM 719 N N . LYS A 1 105 ? 8.009 -7.688 0.086 1.00 94.81 105 LYS A N 1
ATOM 720 C CA . LYS A 1 105 ? 8.046 -8.755 -0.934 1.00 94.81 105 LYS A CA 1
ATOM 721 C C . LYS A 1 105 ? 8.334 -10.137 -0.337 1.00 94.81 105 LYS A C 1
ATOM 723 O O . LYS A 1 105 ? 7.621 -11.081 -0.642 1.00 94.81 105 LYS A O 1
ATOM 728 N N . GLY A 1 106 ? 9.359 -10.246 0.510 1.00 93.75 106 GLY A N 1
ATOM 729 C CA . GLY A 1 106 ? 9.734 -11.510 1.155 1.00 93.75 106 GLY A CA 1
ATOM 730 C C . GLY A 1 106 ? 9.171 -11.711 2.564 1.00 93.75 106 GLY A C 1
ATOM 731 O O . GLY A 1 106 ? 9.373 -12.784 3.126 1.00 93.75 106 GLY A O 1
ATOM 732 N N . GLY A 1 107 ? 8.554 -10.685 3.165 1.00 96.38 107 GLY A N 1
ATOM 733 C CA . GLY A 1 107 ? 7.898 -10.763 4.477 1.00 96.38 107 GLY A CA 1
ATOM 734 C C . GLY A 1 107 ? 8.808 -11.106 5.667 1.00 96.38 107 GLY A C 1
ATOM 735 O O . GLY A 1 107 ? 8.329 -11.601 6.683 1.00 96.38 107 GLY A O 1
ATOM 736 N N . ARG A 1 108 ? 10.124 -10.881 5.536 1.00 96.75 108 ARG A N 1
ATOM 737 C CA . ARG A 1 108 ? 11.170 -11.307 6.496 1.00 96.75 108 ARG A CA 1
ATOM 738 C C . ARG A 1 108 ? 12.127 -10.194 6.936 1.00 96.75 108 ARG A C 1
ATOM 740 O O . ARG A 1 108 ? 13.116 -10.464 7.604 1.00 96.75 108 ARG A O 1
ATOM 747 N N . SER A 1 109 ? 11.882 -8.951 6.525 1.00 95.81 109 SER A N 1
ATOM 748 C CA . SER A 1 109 ? 12.702 -7.820 6.980 1.00 95.81 109 SER A CA 1
ATOM 749 C C . SER A 1 109 ? 12.453 -7.595 8.475 1.00 95.81 109 SER A C 1
ATOM 751 O O . SER A 1 109 ? 11.299 -7.553 8.905 1.00 95.81 109 SER A O 1
ATOM 753 N N . ALA A 1 110 ? 13.526 -7.515 9.264 1.00 96.44 110 ALA A N 1
ATOM 754 C CA . ALA A 1 110 ? 13.435 -7.461 10.720 1.00 96.44 110 ALA A CA 1
ATOM 755 C C . ALA A 1 110 ? 12.714 -6.187 11.174 1.00 96.44 110 ALA A C 1
ATOM 757 O O . ALA A 1 110 ? 11.748 -6.256 11.926 1.00 96.44 110 ALA A O 1
ATOM 758 N N . GLU A 1 111 ? 13.101 -5.035 10.625 1.00 96.44 111 GLU A N 1
ATOM 759 C CA . GLU A 1 111 ? 12.501 -3.742 10.945 1.00 96.44 111 GLU A CA 1
ATOM 760 C C . GLU A 1 111 ? 11.015 -3.671 10.574 1.00 96.44 111 GLU A C 1
ATOM 762 O O . GLU A 1 111 ? 10.230 -3.034 11.275 1.00 96.44 111 GLU A O 1
ATOM 767 N N . ILE A 1 112 ? 10.607 -4.357 9.501 1.00 97.62 112 ILE A N 1
ATOM 768 C CA . ILE A 1 112 ? 9.203 -4.445 9.104 1.00 97.62 112 ILE A CA 1
ATOM 769 C C . ILE A 1 112 ? 8.410 -5.326 10.076 1.00 97.62 112 ILE A C 1
ATOM 771 O O . ILE A 1 112 ? 7.328 -4.928 10.509 1.00 97.62 112 ILE A O 1
ATOM 775 N N . ASN A 1 113 ? 8.927 -6.510 10.410 1.00 98.38 113 ASN A N 1
ATOM 776 C CA . ASN A 1 113 ? 8.241 -7.443 11.304 1.00 98.38 113 ASN A CA 1
ATOM 777 C C . ASN A 1 113 ? 8.141 -6.889 12.732 1.00 98.38 113 ASN A C 1
ATOM 779 O O . ASN A 1 113 ? 7.070 -6.949 13.338 1.00 98.38 113 ASN A O 1
ATOM 783 N N . ASP A 1 114 ? 9.204 -6.261 13.241 1.00 98.19 114 ASP A N 1
ATOM 784 C CA . ASP A 1 114 ? 9.178 -5.594 14.543 1.00 98.19 114 ASP A CA 1
ATOM 785 C C . ASP A 1 114 ? 8.169 -4.447 14.576 1.00 98.19 114 ASP A C 1
ATOM 787 O O . ASP A 1 114 ? 7.389 -4.342 15.527 1.00 98.19 114 ASP A O 1
ATOM 791 N N . PHE A 1 115 ? 8.126 -3.620 13.527 1.00 98.25 115 PHE A N 1
ATOM 792 C CA . PHE A 1 115 ? 7.125 -2.564 13.418 1.00 98.25 115 PHE A CA 1
ATOM 793 C C . PHE A 1 115 ? 5.699 -3.131 13.411 1.00 98.25 115 PHE A C 1
ATOM 795 O O . PHE A 1 115 ? 4.867 -2.677 14.195 1.00 98.25 115 PHE A O 1
ATOM 802 N N . ALA A 1 116 ? 5.418 -4.138 12.578 1.00 98.31 116 ALA A N 1
ATOM 803 C CA . ALA A 1 116 ? 4.095 -4.751 12.478 1.00 98.31 116 ALA A CA 1
ATOM 804 C 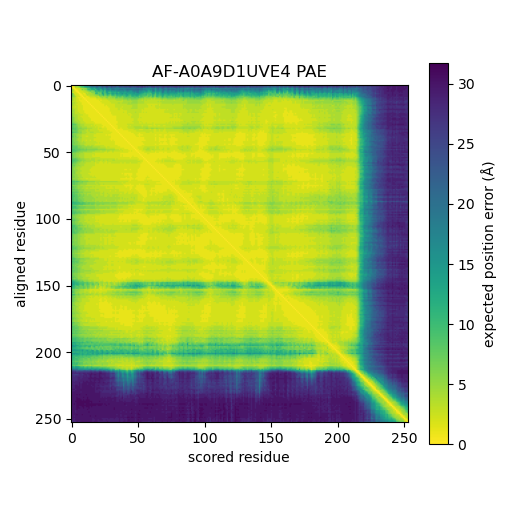C . ALA A 1 116 ? 3.640 -5.351 13.819 1.00 98.31 116 ALA A C 1
ATOM 806 O O . ALA A 1 116 ? 2.526 -5.089 14.274 1.00 98.31 116 ALA A O 1
ATOM 807 N N . ARG A 1 117 ? 4.525 -6.090 14.499 1.00 98.38 117 ARG A N 1
ATOM 808 C CA . ARG A 1 117 ? 4.261 -6.685 15.815 1.00 98.38 117 ARG A CA 1
ATOM 809 C C . ARG A 1 117 ? 3.962 -5.625 16.874 1.00 98.38 117 ARG A C 1
ATOM 811 O O . ARG A 1 117 ? 3.016 -5.769 17.646 1.00 98.38 117 ARG A O 1
ATOM 818 N N . LEU A 1 118 ? 4.763 -4.562 16.928 1.00 98.38 118 LEU A N 1
ATOM 819 C CA . LEU A 1 118 ? 4.576 -3.488 17.903 1.00 98.38 118 LEU A CA 1
ATOM 820 C C . LEU A 1 118 ? 3.338 -2.636 17.601 1.00 98.38 118 LEU A C 1
ATOM 822 O O . LEU A 1 118 ? 2.666 -2.198 18.531 1.00 98.38 118 LEU A O 1
ATOM 826 N N . ALA A 1 119 ? 3.004 -2.425 16.327 1.00 98.31 119 ALA A N 1
ATOM 827 C CA . ALA A 1 119 ? 1.758 -1.782 15.928 1.00 98.31 119 ALA A CA 1
ATOM 828 C C . ALA A 1 119 ? 0.535 -2.621 16.335 1.00 98.31 119 ALA A C 1
ATOM 830 O O . ALA A 1 119 ? -0.407 -2.081 16.915 1.00 98.31 119 ALA A O 1
ATOM 831 N N . ALA A 1 120 ? 0.584 -3.941 16.129 1.00 98.38 120 ALA A N 1
ATOM 832 C CA . ALA A 1 120 ? -0.467 -4.859 16.565 1.00 98.38 120 ALA A CA 1
ATOM 833 C C . ALA A 1 120 ? -0.658 -4.833 18.089 1.00 98.38 120 ALA A C 1
ATOM 835 O O . ALA A 1 120 ? -1.782 -4.748 18.579 1.00 98.38 120 ALA A O 1
ATOM 836 N N . ALA A 1 121 ? 0.440 -4.805 18.853 1.00 98.00 121 ALA A N 1
ATOM 837 C CA . ALA A 1 121 ? 0.401 -4.685 20.312 1.00 98.00 121 ALA A CA 1
ATOM 838 C C . ALA A 1 121 ? -0.244 -3.374 20.812 1.00 98.00 121 ALA A C 1
ATOM 840 O O . ALA A 1 121 ? -0.621 -3.284 21.979 1.00 98.00 121 ALA A O 1
ATOM 841 N N . ARG A 1 122 ? -0.386 -2.361 19.945 1.00 97.50 122 ARG A N 1
ATOM 842 C CA . ARG A 1 122 ? -1.081 -1.092 20.226 1.00 97.50 122 ARG A CA 1
ATOM 843 C C . ARG A 1 122 ? -2.555 -1.102 19.807 1.00 97.50 122 ARG A C 1
ATOM 845 O O . ARG A 1 122 ? -3.204 -0.064 19.887 1.00 97.50 122 ARG A O 1
ATOM 852 N N . GLY A 1 123 ? -3.077 -2.246 19.365 1.00 96.94 123 GLY A N 1
ATOM 853 C CA . GLY A 1 123 ? -4.474 -2.405 18.962 1.00 96.94 123 GLY A CA 1
ATOM 854 C C . GLY A 1 123 ? -4.759 -2.028 17.508 1.00 96.94 123 GLY A C 1
ATOM 855 O O . GLY A 1 123 ? -5.922 -1.836 17.157 1.00 96.94 123 GLY A O 1
ATOM 856 N N . ALA A 1 124 ? -3.729 -1.903 16.665 1.00 98.44 124 ALA A N 1
ATOM 857 C CA . ALA A 1 124 ? -3.924 -1.744 15.230 1.00 98.44 124 ALA A CA 1
ATOM 858 C C . ALA A 1 124 ? -4.080 -3.108 14.542 1.00 98.44 124 ALA A C 1
ATOM 860 O O . ALA A 1 124 ? -3.386 -4.068 14.878 1.00 98.44 124 ALA A O 1
ATOM 861 N N . ALA A 1 125 ? -4.959 -3.192 13.546 1.00 98.69 125 ALA A N 1
ATOM 862 C CA . ALA A 1 125 ? -5.058 -4.383 12.708 1.00 98.69 125 ALA A CA 1
ATOM 863 C C . ALA A 1 125 ? -3.984 -4.351 11.612 1.00 98.69 125 ALA A C 1
ATOM 865 O O . ALA A 1 125 ? -3.688 -3.288 11.066 1.00 98.69 125 ALA A O 1
ATOM 866 N N . ILE A 1 126 ? -3.402 -5.503 11.272 1.00 98.81 126 ILE A N 1
ATOM 867 C CA . ILE A 1 126 ? -2.289 -5.582 10.316 1.00 98.81 126 ILE A CA 1
ATOM 868 C C . ILE A 1 126 ? -2.759 -6.200 9.000 1.00 98.81 126 ILE A C 1
ATOM 870 O O . ILE A 1 126 ? -3.251 -7.329 8.984 1.00 98.81 126 ILE A O 1
ATOM 874 N N . ILE A 1 127 ? -2.551 -5.487 7.894 1.00 98.88 127 ILE A N 1
ATOM 875 C CA . ILE A 1 127 ? -2.675 -6.006 6.530 1.00 98.88 127 ILE A CA 1
ATOM 876 C C . ILE A 1 127 ? -1.268 -6.182 5.961 1.00 98.88 127 ILE A C 1
ATOM 878 O O . ILE A 1 127 ? -0.524 -5.211 5.837 1.00 98.88 127 ILE A O 1
ATOM 882 N N . ALA A 1 128 ? -0.899 -7.403 5.591 1.00 98.69 128 ALA A N 1
ATOM 883 C CA . ALA A 1 128 ? 0.383 -7.704 4.965 1.00 98.69 128 ALA A CA 1
ATOM 884 C C . ALA A 1 128 ? 0.232 -7.875 3.452 1.00 98.69 128 ALA A C 1
ATOM 886 O O . ALA A 1 128 ? -0.538 -8.720 3.005 1.00 98.69 128 ALA A O 1
ATOM 887 N N . LEU A 1 129 ? 1.012 -7.124 2.671 1.00 98.31 129 LEU A N 1
ATOM 888 C CA . LEU A 1 129 ? 1.214 -7.359 1.240 1.00 98.31 129 LEU A CA 1
ATOM 889 C C . LEU A 1 129 ? 2.578 -8.026 1.041 1.00 98.31 129 LEU A C 1
ATOM 891 O O . LEU A 1 129 ? 3.627 -7.399 1.241 1.00 98.31 129 LEU A O 1
ATOM 895 N N . THR A 1 130 ? 2.576 -9.303 0.662 1.00 97.44 130 THR A N 1
ATOM 896 C CA . THR A 1 130 ? 3.805 -10.094 0.506 1.00 97.44 130 THR A CA 1
ATOM 897 C C . THR A 1 130 ? 3.687 -11.130 -0.604 1.00 97.44 130 THR A C 1
ATOM 899 O O . THR A 1 130 ? 2.585 -11.472 -1.006 1.00 97.44 130 THR A O 1
ATOM 902 N N . GLY A 1 131 ? 4.811 -11.633 -1.114 1.00 95.12 131 GLY A N 1
ATOM 903 C CA . GLY A 1 131 ? 4.833 -12.721 -2.097 1.00 95.12 131 GLY A CA 1
ATOM 904 C C . GLY A 1 131 ? 4.889 -14.120 -1.478 1.00 95.12 131 GLY A C 1
ATOM 905 O O . GLY A 1 131 ? 4.872 -15.105 -2.210 1.00 95.12 131 GLY A O 1
ATOM 906 N N . ASP A 1 132 ? 4.992 -14.227 -0.150 1.00 95.00 132 ASP A N 1
ATOM 907 C CA . ASP A 1 132 ? 5.157 -15.502 0.549 1.00 95.00 132 ASP A CA 1
ATOM 908 C C . ASP A 1 132 ? 4.209 -15.617 1.747 1.00 95.00 132 ASP A C 1
ATOM 910 O O . ASP A 1 132 ? 4.437 -15.028 2.801 1.00 95.00 132 ASP A O 1
ATOM 914 N N . GLY A 1 133 ? 3.162 -16.430 1.596 1.00 95.75 133 GLY A N 1
ATOM 915 C CA . GLY A 1 133 ? 2.176 -16.679 2.651 1.00 95.75 133 GLY A CA 1
ATOM 916 C C . GLY A 1 133 ? 2.720 -17.410 3.882 1.00 95.75 133 GLY A C 1
ATOM 917 O O . GLY A 1 133 ? 2.059 -17.426 4.914 1.00 95.75 133 GLY A O 1
ATOM 918 N N . SER A 1 134 ? 3.919 -17.995 3.799 1.00 97.12 134 SER A N 1
ATOM 919 C CA . SER A 1 134 ? 4.601 -18.630 4.934 1.00 97.12 134 SER A CA 1
ATOM 920 C C . SER A 1 134 ? 5.556 -17.689 5.675 1.00 97.12 134 SER A C 1
ATOM 922 O O . SER A 1 134 ? 6.221 -18.104 6.626 1.00 97.12 134 SER A O 1
ATOM 924 N N . SER A 1 135 ? 5.672 -16.432 5.236 1.00 97.94 135 SER A N 1
ATOM 925 C CA . SER A 1 135 ? 6.575 -15.472 5.858 1.00 97.94 135 SER A CA 1
ATOM 926 C C . SER A 1 135 ? 6.124 -15.107 7.275 1.00 97.94 135 SER A C 1
ATOM 928 O O . SER A 1 135 ? 4.938 -15.142 7.604 1.00 97.94 135 SER A O 1
ATOM 930 N N . GLU A 1 136 ? 7.069 -14.633 8.087 1.00 98.06 136 GLU A N 1
ATOM 931 C CA . GLU A 1 136 ? 6.783 -14.081 9.417 1.00 98.06 136 GLU A CA 1
ATOM 932 C C . GLU A 1 136 ? 5.680 -13.014 9.352 1.00 98.06 136 GLU A C 1
ATOM 934 O O . GLU A 1 136 ? 4.671 -13.124 10.044 1.00 98.06 136 GLU A O 1
ATOM 939 N N . LEU A 1 137 ? 5.795 -12.070 8.410 1.00 98.25 137 LEU A N 1
ATOM 940 C CA . LEU A 1 137 ? 4.805 -11.007 8.244 1.00 98.25 137 LEU A CA 1
ATOM 941 C C . LEU A 1 137 ? 3.399 -11.535 7.909 1.00 98.25 137 LEU A C 1
ATOM 943 O O . LEU A 1 137 ? 2.430 -11.081 8.510 1.00 98.25 137 LEU A O 1
ATOM 947 N N . ALA A 1 138 ? 3.270 -12.475 6.963 1.00 98.00 138 ALA A N 1
ATOM 948 C CA . ALA A 1 138 ? 1.979 -13.045 6.579 1.00 98.00 138 ALA A CA 1
ATOM 949 C C . ALA A 1 138 ? 1.316 -13.783 7.745 1.00 98.00 138 ALA A C 1
ATOM 951 O O . ALA A 1 138 ? 0.133 -13.592 8.005 1.00 98.00 138 ALA A O 1
ATOM 952 N N . THR A 1 139 ? 2.087 -14.598 8.466 1.00 97.62 139 THR A N 1
ATOM 953 C CA . THR A 1 139 ? 1.564 -15.408 9.577 1.00 97.62 139 THR A CA 1
ATOM 954 C C . THR A 1 139 ? 1.144 -14.575 10.788 1.00 97.62 139 THR A C 1
ATOM 956 O O . THR A 1 139 ? 0.244 -14.983 11.518 1.00 97.62 139 THR A O 1
ATOM 959 N N . ALA A 1 140 ? 1.760 -13.409 10.995 1.00 95.94 140 ALA A N 1
ATOM 960 C CA . ALA A 1 140 ? 1.429 -12.499 12.089 1.00 95.94 140 ALA A CA 1
ATOM 961 C C . ALA A 1 140 ? 0.311 -11.491 11.751 1.00 95.94 140 ALA A C 1
ATOM 963 O O . ALA A 1 140 ? -0.175 -10.797 12.646 1.00 95.94 140 ALA A O 1
ATOM 964 N N . ALA A 1 141 ? -0.080 -11.364 10.479 1.00 98.38 141 ALA A N 1
ATOM 965 C CA . ALA A 1 141 ? -1.037 -10.356 10.039 1.00 98.38 141 ALA A CA 1
ATOM 966 C C . ALA A 1 141 ? -2.494 -10.733 10.349 1.00 98.38 141 ALA A C 1
ATOM 968 O O . ALA A 1 141 ? -2.875 -11.900 10.340 1.00 98.38 141 ALA A O 1
ATOM 969 N N . THR A 1 142 ? -3.344 -9.721 10.551 1.00 98.62 142 THR A N 1
ATOM 970 C CA . THR A 1 142 ? -4.804 -9.898 10.614 1.00 98.62 142 THR A CA 1
ATOM 971 C C . THR A 1 142 ? -5.355 -10.344 9.259 1.00 98.62 142 THR A C 1
ATOM 973 O O . THR A 1 142 ? -6.234 -11.198 9.196 1.00 98.62 142 THR A O 1
ATOM 976 N N . VAL A 1 143 ? -4.825 -9.773 8.173 1.00 98.62 143 VAL A N 1
ATOM 977 C CA . VAL A 1 143 ? -5.093 -10.179 6.789 1.00 98.62 143 VAL A CA 1
ATOM 978 C C . VAL A 1 143 ? -3.767 -10.236 6.040 1.00 98.62 143 VAL A C 1
ATOM 980 O O . VAL A 1 143 ? -3.028 -9.254 6.013 1.00 98.62 143 VAL A O 1
ATOM 983 N N . ALA A 1 144 ? -3.475 -11.361 5.394 1.00 98.44 144 ALA A N 1
ATOM 984 C CA . ALA A 1 144 ? -2.336 -11.494 4.494 1.00 98.44 144 ALA A CA 1
ATOM 985 C C . ALA A 1 144 ? -2.831 -11.593 3.048 1.00 98.44 144 ALA A C 1
ATOM 987 O O . ALA A 1 144 ? -3.492 -12.563 2.686 1.00 98.44 144 ALA A O 1
ATOM 988 N N . ALA A 1 145 ? -2.495 -10.599 2.228 1.00 97.94 145 ALA A N 1
ATOM 989 C CA . ALA A 1 145 ? -2.666 -10.665 0.785 1.00 97.94 145 ALA A CA 1
ATOM 990 C C . ALA A 1 145 ? -1.367 -11.192 0.168 1.00 97.94 145 ALA A C 1
ATOM 992 O O . ALA A 1 145 ? -0.338 -10.502 0.141 1.00 97.94 145 ALA A O 1
ATOM 993 N N . VAL A 1 146 ? -1.417 -12.444 -0.290 1.00 97.06 146 VAL A N 1
ATOM 994 C CA . VAL A 1 146 ? -0.279 -13.120 -0.918 1.00 97.06 146 VAL A CA 1
ATOM 995 C C . VAL A 1 146 ? -0.316 -12.844 -2.413 1.00 97.06 146 VAL A C 1
ATOM 997 O O . VAL A 1 146 ? -1.124 -13.396 -3.153 1.00 97.06 146 VAL A O 1
ATOM 1000 N N . LEU A 1 147 ? 0.554 -11.947 -2.851 1.00 94.19 147 LEU A N 1
ATOM 1001 C CA . LEU A 1 147 ? 0.553 -11.414 -4.200 1.00 94.19 147 LEU A CA 1
ATOM 1002 C C . LEU A 1 147 ? 1.421 -12.282 -5.123 1.00 94.19 147 LEU A C 1
ATOM 1004 O O . LEU A 1 147 ? 2.597 -12.503 -4.813 1.00 94.19 147 LEU A O 1
ATOM 1008 N N . PRO A 1 148 ? 0.890 -12.764 -6.264 1.00 90.25 148 PRO A N 1
ATOM 1009 C CA . PRO A 1 148 ? 1.668 -13.579 -7.186 1.00 90.25 148 PRO A CA 1
ATOM 1010 C C . PRO A 1 148 ? 2.869 -12.805 -7.742 1.00 90.25 148 PRO A C 1
ATOM 1012 O O . PRO A 1 148 ? 2.792 -11.613 -8.045 1.00 90.25 148 PRO A O 1
ATOM 1015 N N . HIS A 1 149 ? 3.991 -13.507 -7.910 1.00 83.44 149 HIS A N 1
ATOM 1016 C CA . HIS A 1 149 ? 5.203 -12.968 -8.524 1.00 83.44 149 HIS A CA 1
ATOM 1017 C C . HIS A 1 149 ? 5.398 -13.550 -9.920 1.00 83.44 149 HIS A C 1
ATOM 1019 O O . HIS A 1 149 ? 5.334 -14.761 -10.122 1.00 83.44 149 HIS A O 1
ATOM 1025 N N . THR A 1 150 ? 5.684 -12.685 -10.889 1.00 84.19 150 THR A N 1
ATOM 1026 C CA . THR A 1 150 ? 6.101 -13.102 -12.230 1.00 84.19 150 THR A CA 1
ATOM 1027 C C . THR A 1 150 ? 7.621 -13.107 -12.319 1.00 84.19 150 THR A C 1
ATOM 1029 O O . THR A 1 150 ? 8.250 -12.066 -12.109 1.00 84.19 150 THR A O 1
ATOM 1032 N N . ALA A 1 151 ? 8.214 -14.233 -12.725 1.00 80.06 151 ALA A N 1
ATOM 1033 C CA . ALA A 1 151 ? 9.669 -14.402 -12.796 1.00 80.06 151 ALA A CA 1
ATOM 1034 C C . ALA A 1 151 ? 10.387 -13.307 -13.612 1.00 80.06 151 ALA A C 1
ATOM 1036 O O . ALA A 1 151 ? 11.491 -12.906 -13.256 1.00 80.06 151 ALA A O 1
ATOM 1037 N N . GLN A 1 152 ? 9.752 -12.795 -14.673 1.00 84.38 152 GLN A N 1
ATOM 1038 C CA . GLN A 1 152 ? 10.316 -11.753 -15.542 1.00 84.38 152 GLN A CA 1
ATOM 1039 C C . GLN A 1 152 ? 10.025 -10.321 -15.066 1.00 84.38 152 GLN A C 1
ATOM 1041 O O . GLN A 1 152 ? 10.614 -9.368 -15.583 1.00 84.38 152 GLN A O 1
ATOM 1046 N N . GLY A 1 153 ? 9.131 -10.145 -14.089 1.00 87.62 153 GLY A N 1
ATOM 1047 C CA . GLY A 1 153 ? 8.690 -8.834 -13.602 1.00 87.62 153 GLY A CA 1
ATOM 1048 C C . GLY A 1 153 ? 9.817 -8.038 -12.940 1.00 87.62 153 GLY A C 1
ATOM 1049 O O . GLY A 1 153 ? 9.924 -6.834 -13.143 1.00 87.62 153 GLY A O 1
ATOM 1050 N N . ASP A 1 154 ? 10.713 -8.715 -12.225 1.00 94.00 154 ASP A N 1
ATOM 1051 C CA . ASP A 1 154 ? 11.878 -8.096 -11.592 1.00 94.00 154 ASP A CA 1
ATOM 1052 C C . ASP A 1 154 ? 13.164 -8.566 -12.282 1.00 94.00 154 ASP A C 1
ATOM 1054 O O . ASP A 1 154 ? 13.444 -9.770 -12.273 1.00 94.00 154 ASP A O 1
ATOM 1058 N N . PRO A 1 155 ? 13.989 -7.664 -12.843 1.00 92.69 155 PRO A N 1
ATOM 1059 C CA . PRO A 1 155 ? 15.286 -8.036 -13.394 1.00 92.69 155 PRO A CA 1
ATOM 1060 C C . PRO A 1 155 ? 16.137 -8.818 -12.385 1.00 92.69 155 PRO A C 1
ATOM 1062 O O . PRO A 1 155 ? 16.409 -8.357 -11.271 1.00 92.69 155 PRO A O 1
ATOM 1065 N N . GLY A 1 156 ? 16.520 -10.038 -12.775 1.00 88.62 156 GLY A N 1
ATOM 1066 C CA . GLY A 1 156 ? 17.289 -10.967 -11.945 1.00 88.62 156 GLY A CA 1
ATOM 1067 C C . GLY A 1 156 ? 16.581 -11.425 -10.664 1.00 88.62 156 GLY A C 1
ATOM 1068 O O . GLY A 1 156 ? 17.232 -11.987 -9.792 1.00 88.62 156 GLY A O 1
ATOM 1069 N N . GLY A 1 157 ? 15.284 -11.146 -10.498 1.00 87.25 157 GLY A N 1
ATOM 1070 C CA . GLY A 1 157 ? 14.548 -11.380 -9.251 1.00 87.25 157 GLY A CA 1
ATOM 1071 C C . GLY A 1 157 ? 14.916 -10.432 -8.100 1.00 87.25 157 GLY A C 1
ATOM 1072 O O . GLY A 1 157 ? 14.332 -10.540 -7.019 1.00 87.25 157 GLY A O 1
ATOM 1073 N N . VAL A 1 158 ? 15.843 -9.494 -8.331 1.00 87.25 158 VAL A N 1
ATOM 1074 C CA . VAL A 1 158 ? 16.442 -8.629 -7.301 1.00 87.25 158 VAL A CA 1
ATOM 1075 C C . VAL A 1 158 ? 15.916 -7.203 -7.391 1.00 87.25 158 VAL A C 1
ATOM 1077 O O . VAL A 1 158 ? 15.511 -6.635 -6.378 1.00 87.25 158 VAL A O 1
ATOM 1080 N N . ILE A 1 159 ? 15.909 -6.609 -8.587 1.00 92.19 159 ILE A N 1
ATOM 1081 C CA . ILE A 1 159 ? 15.505 -5.210 -8.741 1.00 92.19 159 ILE A CA 1
ATOM 1082 C C . ILE A 1 159 ? 13.981 -5.156 -8.802 1.00 92.19 159 ILE A C 1
ATOM 1084 O O . ILE A 1 159 ? 13.385 -5.587 -9.785 1.00 92.19 159 ILE A O 1
ATOM 1088 N N . ALA A 1 160 ? 13.363 -4.647 -7.736 1.00 93.19 160 ALA A N 1
ATOM 1089 C CA . ALA A 1 160 ? 11.913 -4.583 -7.579 1.00 93.19 160 ALA A CA 1
ATOM 1090 C C . ALA A 1 160 ? 11.274 -3.572 -8.550 1.00 93.19 160 ALA A C 1
ATOM 1092 O O . ALA A 1 160 ? 10.973 -2.440 -8.173 1.00 93.19 160 ALA A O 1
ATOM 1093 N N . MET A 1 161 ? 11.084 -3.976 -9.803 1.00 95.12 161 MET A N 1
ATOM 1094 C CA . MET A 1 161 ? 10.400 -3.195 -10.833 1.00 95.12 161 MET A CA 1
ATOM 1095 C C . MET A 1 161 ? 8.953 -3.676 -10.934 1.00 95.12 161 MET A C 1
ATOM 1097 O O . MET A 1 161 ? 8.075 -3.121 -10.277 1.00 95.12 161 MET A O 1
ATOM 1101 N N . GLY A 1 162 ? 8.707 -4.784 -11.635 1.00 95.94 162 GLY A N 1
ATOM 1102 C CA . GLY A 1 162 ? 7.366 -5.332 -11.820 1.00 95.94 162 GLY A CA 1
ATOM 1103 C C . GLY A 1 162 ? 6.656 -5.642 -10.509 1.00 95.94 162 GLY A C 1
ATOM 1104 O O . GLY A 1 162 ? 5.476 -5.342 -10.392 1.00 95.94 162 GLY A O 1
ATOM 1105 N N . SER A 1 163 ? 7.354 -6.150 -9.489 1.00 94.75 163 SER A N 1
ATOM 1106 C CA . SER A 1 163 ? 6.733 -6.404 -8.178 1.00 94.75 163 SER A CA 1
ATOM 1107 C C . SER A 1 163 ? 6.249 -5.129 -7.480 1.00 94.75 163 SER A C 1
ATOM 1109 O O . SER A 1 163 ? 5.160 -5.124 -6.909 1.00 94.75 163 SER A O 1
ATOM 1111 N N . SER A 1 164 ? 7.015 -4.036 -7.535 1.00 96.19 164 SER A N 1
ATOM 1112 C CA . SER A 1 164 ? 6.623 -2.777 -6.892 1.00 96.19 164 SER A CA 1
ATOM 1113 C C . SER A 1 164 ? 5.499 -2.073 -7.655 1.00 96.19 164 SER A C 1
ATOM 1115 O O . SER A 1 164 ? 4.592 -1.525 -7.022 1.00 96.19 164 SER A O 1
ATOM 1117 N N . LEU A 1 165 ? 5.498 -2.157 -8.992 1.00 97.12 165 LEU A N 1
ATOM 1118 C CA . LEU A 1 165 ? 4.401 -1.670 -9.831 1.00 97.12 165 LEU A CA 1
ATOM 1119 C C . LEU A 1 165 ? 3.116 -2.478 -9.613 1.00 97.12 165 LEU A C 1
ATOM 1121 O O . LEU A 1 165 ? 2.032 -1.911 -9.501 1.00 97.12 165 LEU A O 1
ATOM 1125 N N . ALA A 1 166 ? 3.236 -3.797 -9.508 1.00 96.81 166 ALA A N 1
ATOM 1126 C CA . ALA A 1 166 ? 2.114 -4.696 -9.289 1.00 96.81 166 ALA A CA 1
ATOM 1127 C C . ALA A 1 166 ? 1.433 -4.439 -7.929 1.00 96.81 166 ALA A C 1
ATOM 1129 O O . ALA A 1 166 ? 0.208 -4.348 -7.855 1.00 96.81 166 ALA A O 1
ATOM 1130 N N . VAL A 1 167 ? 2.217 -4.202 -6.870 1.00 97.62 167 VAL A N 1
ATOM 1131 C CA . VAL A 1 167 ? 1.694 -3.757 -5.565 1.00 97.62 167 VAL A CA 1
ATOM 1132 C C . VAL A 1 167 ? 1.038 -2.374 -5.657 1.00 97.62 167 VAL A C 1
ATOM 1134 O O . VAL A 1 167 ? -0.009 -2.153 -5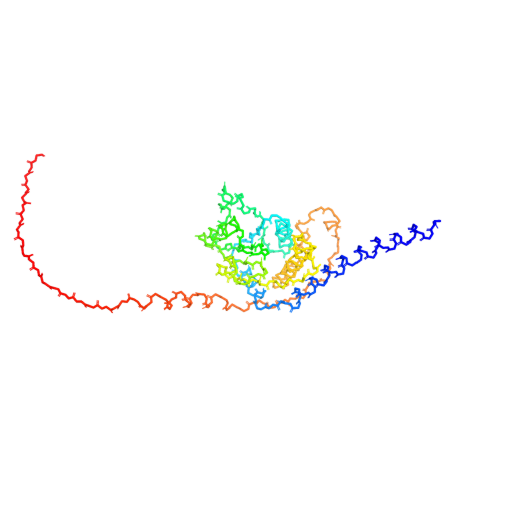.050 1.00 97.62 167 VAL A O 1
ATOM 1137 N N . ALA A 1 168 ? 1.617 -1.439 -6.418 1.00 98.19 168 ALA A N 1
ATOM 1138 C CA . ALA A 1 168 ? 1.013 -0.124 -6.625 1.00 98.19 168 ALA A CA 1
ATOM 1139 C C . ALA A 1 168 ? -0.372 -0.240 -7.288 1.00 98.19 168 ALA A C 1
ATOM 1141 O O . ALA A 1 168 ? -1.318 0.388 -6.822 1.00 98.19 168 ALA A O 1
ATOM 1142 N N . ALA A 1 169 ? -0.507 -1.095 -8.306 1.00 98.19 169 ALA A N 1
ATOM 1143 C CA . ALA A 1 169 ? -1.778 -1.365 -8.974 1.00 98.19 169 ALA A CA 1
ATOM 1144 C C . ALA A 1 169 ? -2.807 -2.042 -8.047 1.00 98.19 169 ALA A C 1
ATOM 1146 O O . ALA A 1 169 ? -3.982 -1.680 -8.072 1.00 98.19 169 ALA A O 1
ATOM 1147 N N . TRP A 1 170 ? -2.374 -2.975 -7.188 1.00 98.44 170 TRP A N 1
ATOM 1148 C CA . TRP A 1 170 ? -3.231 -3.554 -6.143 1.00 98.44 170 TRP A CA 1
ATOM 1149 C C . TRP A 1 170 ? -3.782 -2.467 -5.208 1.00 98.44 170 TRP A C 1
ATOM 1151 O O . TRP A 1 170 ? -4.972 -2.435 -4.899 1.00 98.44 170 TRP A O 1
ATOM 1161 N N . GLY A 1 171 ? -2.916 -1.534 -4.802 1.00 98.44 171 GLY A N 1
ATOM 1162 C CA . GLY A 1 171 ? -3.280 -0.390 -3.974 1.00 98.44 171 GLY A CA 1
ATOM 1163 C C . GLY A 1 171 ? -4.274 0.564 -4.644 1.00 98.44 171 GLY A C 1
ATOM 1164 O O . GLY A 1 171 ? -5.216 1.018 -3.998 1.00 98.44 171 GLY A O 1
ATOM 1165 N N . ASP A 1 172 ? -4.111 0.821 -5.943 1.00 98.44 172 ASP A N 1
ATOM 1166 C CA . ASP A 1 172 ? -5.041 1.640 -6.734 1.00 98.44 172 ASP A CA 1
ATOM 1167 C C . ASP A 1 172 ? -6.429 1.002 -6.812 1.00 98.44 172 ASP A C 1
ATOM 1169 O O . ASP A 1 172 ? -7.449 1.686 -6.672 1.00 98.44 172 ASP A O 1
ATOM 1173 N N . ALA A 1 173 ? -6.470 -0.320 -7.006 1.00 98.44 173 ALA A N 1
ATOM 1174 C CA . ALA A 1 173 ? -7.710 -1.080 -6.997 1.00 98.44 173 ALA A CA 1
ATOM 1175 C C . ALA A 1 173 ? -8.396 -0.991 -5.626 1.00 98.44 173 ALA A C 1
ATOM 1177 O O . ALA A 1 173 ? -9.595 -0.725 -5.563 1.00 98.44 173 ALA A O 1
ATOM 1178 N N . LEU A 1 174 ? -7.640 -1.138 -4.532 1.00 98.62 174 LEU A N 1
ATOM 1179 C CA . LEU A 1 174 ? -8.170 -1.008 -3.173 1.00 98.62 174 LEU A CA 1
ATOM 1180 C C . LEU A 1 174 ? -8.751 0.391 -2.917 1.00 98.62 174 LEU A C 1
ATOM 1182 O O . LEU A 1 174 ? -9.875 0.501 -2.431 1.00 98.62 174 LEU A O 1
ATOM 1186 N N . ALA A 1 175 ? -8.024 1.451 -3.278 1.00 98.50 175 ALA A N 1
ATOM 1187 C CA . ALA A 1 175 ? -8.491 2.830 -3.134 1.00 98.50 175 ALA A CA 1
ATOM 1188 C C . ALA A 1 175 ? -9.784 3.075 -3.928 1.00 98.50 175 ALA A C 1
ATOM 1190 O O . ALA A 1 175 ? -10.748 3.626 -3.398 1.00 98.50 175 ALA A O 1
ATOM 1191 N N . THR A 1 176 ? -9.842 2.587 -5.170 1.00 98.00 176 THR A N 1
ATOM 1192 C CA . THR A 1 176 ? -11.037 2.690 -6.021 1.00 98.00 176 THR A CA 1
ATOM 1193 C C . THR A 1 176 ? -12.230 1.969 -5.395 1.00 98.00 176 THR A C 1
ATOM 1195 O O . THR A 1 176 ? -13.315 2.538 -5.293 1.00 98.00 176 THR A O 1
ATOM 1198 N N . VAL A 1 177 ? -12.034 0.741 -4.911 1.00 98.19 177 VAL A N 1
ATOM 1199 C CA . VAL A 1 177 ? -13.097 -0.051 -4.281 1.00 98.19 177 VAL A CA 1
ATOM 1200 C C . VAL A 1 177 ? -13.605 0.617 -3.003 1.00 98.19 177 VAL A C 1
ATOM 1202 O O . VAL A 1 177 ? -14.816 0.737 -2.821 1.00 98.19 177 VAL A O 1
ATOM 1205 N N . LEU A 1 178 ? -12.718 1.127 -2.146 1.00 98.12 178 LEU A N 1
ATOM 1206 C CA . LEU A 1 178 ? -13.106 1.866 -0.939 1.00 98.12 178 LEU A CA 1
ATOM 1207 C C . LEU A 1 178 ? -13.877 3.153 -1.269 1.00 98.12 178 LEU A C 1
ATOM 1209 O O . LEU A 1 178 ? -14.879 3.458 -0.613 1.00 98.12 178 LEU A O 1
ATOM 1213 N N . MET A 1 179 ? -13.470 3.867 -2.321 1.00 97.56 179 MET A N 1
ATOM 1214 C CA . MET A 1 179 ? -14.179 5.039 -2.838 1.00 97.56 179 MET A CA 1
ATOM 1215 C C . MET A 1 179 ? -15.601 4.677 -3.297 1.00 97.56 179 MET A C 1
ATOM 1217 O O . MET A 1 179 ? -16.553 5.389 -2.992 1.00 97.56 179 MET A O 1
ATOM 1221 N N . GLN A 1 180 ? -15.773 3.541 -3.978 1.00 98.06 180 GLN A N 1
ATOM 1222 C CA . GLN A 1 180 ? -17.075 3.053 -4.448 1.00 98.06 180 GLN A CA 1
ATOM 1223 C C . GLN A 1 180 ? -17.988 2.544 -3.322 1.00 98.06 180 GLN A C 1
ATOM 1225 O O . GLN A 1 180 ? -19.204 2.748 -3.379 1.00 98.06 180 GLN A O 1
ATOM 1230 N N . ILE A 1 181 ? -17.420 1.889 -2.304 1.00 97.44 181 ILE A N 1
ATOM 1231 C CA . ILE A 1 181 ? -18.146 1.410 -1.117 1.00 97.44 181 ILE A CA 1
ATOM 1232 C C . ILE A 1 181 ? -18.681 2.608 -0.321 1.00 97.44 181 ILE A C 1
ATOM 1234 O O . ILE A 1 181 ? -19.889 2.735 -0.095 1.00 97.44 181 ILE A O 1
ATOM 1238 N N . SER A 1 182 ? -17.791 3.541 0.032 1.00 95.62 182 SER A N 1
ATOM 1239 C CA . SER A 1 182 ? -18.158 4.773 0.744 1.00 95.62 182 SER A CA 1
ATOM 1240 C C . SER A 1 182 ? -19.043 5.695 -0.105 1.00 95.62 182 SER A C 1
ATOM 1242 O O . SER A 1 182 ? -19.876 6.432 0.429 1.00 95.62 182 SER A O 1
ATOM 1244 N N . GLY A 1 183 ? -18.909 5.604 -1.432 1.00 95.88 183 GLY A N 1
ATOM 1245 C CA . GLY A 1 183 ? -19.441 6.554 -2.404 1.00 95.88 183 GLY A CA 1
ATOM 1246 C C . GLY A 1 183 ? -18.930 7.960 -2.155 1.00 95.88 183 GLY A C 1
ATOM 1247 O O . GLY A 1 183 ? -19.721 8.901 -2.143 1.00 95.88 183 GLY A O 1
ATOM 1248 N N . TYR A 1 184 ? -17.622 8.061 -1.923 1.00 96.12 184 TYR A N 1
ATOM 1249 C CA . TYR A 1 184 ? -16.923 9.321 -1.746 1.00 96.12 184 TYR A CA 1
ATOM 1250 C C . TYR A 1 184 ? -17.086 10.188 -3.009 1.00 96.12 184 TYR A C 1
ATOM 1252 O O . TYR A 1 184 ? -16.709 9.753 -4.104 1.00 96.12 184 TYR A O 1
ATOM 1260 N N . PRO A 1 185 ? -17.708 11.372 -2.896 1.00 95.12 185 PRO A N 1
ATOM 1261 C CA . PRO A 1 185 ? -18.114 12.162 -4.048 1.00 95.12 185 PRO A CA 1
ATOM 1262 C C . PRO A 1 185 ? -16.937 12.938 -4.656 1.00 95.12 185 PRO A C 1
ATOM 1264 O O . PRO A 1 185 ? -15.961 13.275 -3.982 1.00 95.12 185 PRO A O 1
ATOM 1267 N N . TRP A 1 186 ? -17.031 13.266 -5.948 1.00 95.19 186 TRP A N 1
ATOM 1268 C CA . TRP A 1 186 ? -15.991 14.032 -6.646 1.00 95.19 186 TRP A CA 1
ATOM 1269 C C . TRP A 1 186 ? -15.809 15.440 -6.066 1.00 95.19 186 TRP A C 1
ATOM 1271 O O . TRP A 1 186 ? -14.720 16.003 -6.148 1.00 95.19 186 TRP A O 1
ATOM 1281 N N . GLU A 1 187 ? -16.853 16.002 -5.467 1.00 93.44 187 GLU A N 1
ATOM 1282 C CA . GLU A 1 187 ? -16.840 17.262 -4.733 1.00 93.44 187 GLU A CA 1
ATOM 1283 C C . GLU A 1 187 ? -15.825 17.236 -3.587 1.00 93.44 187 GLU A C 1
ATOM 1285 O O . GLU A 1 187 ? -15.039 18.175 -3.450 1.00 93.44 187 GLU A O 1
ATOM 1290 N N . ASP A 1 188 ? -15.785 16.146 -2.818 1.00 94.31 188 ASP A N 1
ATOM 1291 C CA . ASP A 1 188 ? -14.854 15.998 -1.700 1.00 94.31 188 ASP A CA 1
ATOM 1292 C C . ASP A 1 188 ? -13.422 15.757 -2.206 1.00 94.31 188 ASP A C 1
ATOM 1294 O O . ASP A 1 188 ? -12.466 16.327 -1.671 1.00 94.31 188 ASP A O 1
ATOM 1298 N N . VAL A 1 189 ? -13.267 15.011 -3.312 1.00 93.38 189 VAL A N 1
ATOM 1299 C CA . VAL A 1 189 ? -11.978 14.894 -4.016 1.00 93.38 189 VAL A CA 1
ATOM 1300 C C . VAL A 1 189 ? -11.471 16.284 -4.410 1.00 93.38 189 VAL A C 1
ATOM 1302 O O . VAL A 1 189 ? -10.343 16.641 -4.085 1.00 93.38 189 VAL A O 1
ATOM 1305 N N . LEU A 1 190 ? -12.286 17.116 -5.067 1.00 92.06 190 LEU A N 1
ATOM 1306 C CA . LEU A 1 190 ? -11.872 18.474 -5.442 1.00 92.06 190 LEU A CA 1
ATOM 1307 C C . LEU A 1 190 ? -11.618 19.366 -4.219 1.00 92.06 190 LEU A C 1
ATOM 1309 O O . LEU A 1 190 ? -10.686 20.169 -4.241 1.00 92.06 190 LEU A O 1
ATOM 1313 N N . GLY A 1 191 ? -12.386 19.194 -3.141 1.00 91.00 191 GLY A N 1
ATOM 1314 C CA . GLY A 1 191 ? -12.199 19.913 -1.879 1.00 91.00 191 GLY A CA 1
ATOM 1315 C C . GLY A 1 191 ? -10.821 19.692 -1.246 1.00 91.00 191 GLY A C 1
ATOM 1316 O O . GLY A 1 191 ? -10.282 20.602 -0.617 1.00 91.00 191 GLY A O 1
ATOM 1317 N N . THR A 1 192 ? -10.207 18.526 -1.467 1.00 91.56 192 THR A N 1
ATOM 1318 C CA . THR A 1 192 ? -8.838 18.216 -1.010 1.00 91.56 192 THR A CA 1
ATOM 1319 C C . THR A 1 192 ? -7.742 18.626 -2.005 1.00 91.56 192 THR A C 1
ATOM 1321 O O . THR A 1 192 ? -6.558 18.547 -1.679 1.00 91.56 192 THR A O 1
ATOM 1324 N N . HIS A 1 193 ? -8.108 19.136 -3.187 1.00 92.31 193 HIS A N 1
ATOM 1325 C CA . HIS A 1 193 ? -7.188 19.607 -4.229 1.00 92.31 193 HIS A CA 1
ATOM 1326 C C . HIS A 1 193 ? -7.412 21.097 -4.519 1.00 92.31 193 HIS A C 1
ATOM 1328 O O . HIS A 1 193 ? -7.916 21.446 -5.583 1.00 92.31 193 HIS A O 1
ATOM 1334 N N . PRO A 1 194 ? -7.008 22.019 -3.628 1.00 88.81 194 PRO A N 1
ATOM 1335 C CA . PRO A 1 194 ? -7.302 23.448 -3.789 1.00 88.81 194 PRO A CA 1
ATOM 1336 C C . PRO A 1 194 ? -6.543 24.127 -4.946 1.00 88.81 194 PRO A C 1
ATOM 1338 O O . PRO A 1 194 ? -6.830 25.276 -5.281 1.00 88.81 194 PRO A O 1
ATOM 1341 N N . SER A 1 195 ? -5.571 23.439 -5.553 1.00 90.06 195 SER A N 1
ATOM 1342 C CA . SER A 1 195 ? -4.605 24.012 -6.494 1.00 90.06 195 SER A CA 1
ATOM 1343 C C . SER A 1 195 ? -4.373 23.116 -7.715 1.00 90.06 195 SER A C 1
ATOM 1345 O O . SER A 1 195 ? -4.727 21.936 -7.738 1.00 90.06 195 SER A O 1
ATOM 1347 N N . GLY A 1 196 ? -3.713 23.675 -8.732 1.00 89.81 196 GLY A N 1
ATOM 1348 C CA . GLY A 1 196 ? -3.305 22.945 -9.931 1.00 89.81 196 GLY A CA 1
ATOM 1349 C C . GLY A 1 196 ? -4.466 22.614 -10.870 1.00 89.81 196 GLY A C 1
ATOM 1350 O O . GLY A 1 196 ? -5.587 23.095 -10.717 1.00 89.81 196 GLY A O 1
ATOM 1351 N N . ALA A 1 197 ? -4.188 21.783 -11.878 1.00 87.75 197 ALA A N 1
ATOM 1352 C CA . ALA A 1 197 ? -5.162 21.465 -12.924 1.00 87.75 197 ALA A CA 1
ATOM 1353 C C . ALA A 1 197 ? -6.449 20.821 -12.374 1.00 87.75 197 ALA A C 1
ATOM 1355 O O . ALA A 1 197 ? -7.535 21.114 -12.868 1.00 87.75 197 ALA A O 1
ATOM 1356 N N . VAL A 1 198 ? -6.332 19.985 -11.336 1.00 86.00 198 VAL A N 1
ATOM 1357 C CA . VAL A 1 198 ? -7.482 19.337 -10.686 1.00 86.00 198 VAL A CA 1
ATOM 1358 C C . VAL A 1 198 ? -8.326 20.363 -9.923 1.00 86.00 198 VAL A C 1
ATOM 1360 O O . VAL A 1 198 ? -9.527 20.430 -10.157 1.00 86.00 198 VAL A O 1
ATOM 1363 N N . GLY A 1 199 ? -7.718 21.226 -9.101 1.00 83.50 199 GLY A N 1
ATOM 1364 C CA . GLY A 1 199 ? -8.447 22.230 -8.312 1.00 83.50 199 GLY A CA 1
ATOM 1365 C C . GLY A 1 199 ? -9.135 23.327 -9.122 1.00 83.50 199 GLY A C 1
ATOM 1366 O O . GLY A 1 199 ? -10.088 23.955 -8.665 1.00 83.50 199 GLY A O 1
ATOM 1367 N N . HIS A 1 200 ? -8.687 23.559 -10.356 1.00 87.00 200 HIS A N 1
ATOM 1368 C CA . HIS A 1 200 ? -9.330 24.497 -11.279 1.00 87.00 200 HIS A CA 1
ATOM 1369 C C . HIS A 1 200 ? -10.441 23.866 -12.124 1.00 87.00 200 HIS A C 1
ATOM 1371 O O . HIS A 1 200 ? -11.072 24.560 -12.929 1.00 87.00 200 HIS A O 1
ATOM 1377 N N . ARG A 1 201 ? -10.709 22.568 -11.949 1.00 88.19 201 ARG A N 1
ATOM 1378 C CA . ARG A 1 201 ? -11.773 21.874 -12.664 1.00 88.19 201 ARG A CA 1
ATOM 1379 C C . ARG A 1 201 ? -13.138 22.423 -12.233 1.00 88.19 201 ARG A C 1
ATOM 1381 O O . ARG A 1 201 ? -13.438 22.539 -11.051 1.00 88.19 201 ARG A O 1
ATOM 1388 N N . ARG A 1 202 ? -13.969 22.788 -13.214 1.00 84.25 202 ARG A N 1
ATOM 1389 C CA . ARG A 1 202 ? -15.313 23.367 -13.001 1.00 84.25 202 ARG A CA 1
ATOM 1390 C C . ARG A 1 202 ? -16.454 22.384 -13.266 1.00 84.25 202 ARG A C 1
ATOM 1392 O O . ARG A 1 202 ? -17.607 22.723 -13.036 1.00 84.25 202 ARG A O 1
ATOM 1399 N N . THR A 1 203 ? -16.135 21.195 -13.773 1.00 91.31 203 THR A N 1
ATOM 1400 C CA . THR A 1 203 ? -17.099 20.143 -14.109 1.00 91.31 203 THR A CA 1
ATOM 1401 C C . THR A 1 203 ? -16.718 18.844 -13.422 1.00 91.31 203 THR A C 1
ATOM 1403 O O . THR A 1 203 ? -15.550 18.440 -13.424 1.00 91.31 203 THR A O 1
ATOM 1406 N N . LEU A 1 204 ? -17.712 18.174 -12.851 1.00 90.69 204 LEU A N 1
ATOM 1407 C CA . LEU A 1 204 ? -17.514 16.882 -12.214 1.00 90.69 204 LEU A CA 1
ATOM 1408 C C . LEU A 1 204 ? -17.623 15.758 -13.256 1.00 90.69 204 LEU A C 1
ATOM 1410 O O . LEU A 1 204 ? -18.411 15.882 -14.197 1.00 90.69 204 LEU A O 1
ATOM 1414 N N . PRO A 1 205 ? -16.809 14.695 -13.145 1.00 91.75 205 PRO A N 1
ATOM 1415 C CA . PRO A 1 205 ? -17.044 13.455 -13.878 1.00 91.75 205 PRO A CA 1
ATOM 1416 C C . PRO A 1 205 ? -18.346 12.780 -13.420 1.00 91.75 205 PRO A C 1
ATOM 1418 O O . PRO A 1 205 ? -18.892 13.116 -12.369 1.00 91.75 205 PRO A O 1
ATOM 1421 N N . GLU A 1 206 ? -18.789 11.771 -14.172 1.00 94.00 206 GLU A N 1
ATOM 1422 C CA . GLU A 1 206 ? -19.841 10.865 -13.703 1.00 94.00 206 GLU A CA 1
ATOM 1423 C C . GLU A 1 206 ? -19.431 10.193 -12.378 1.00 94.00 206 GLU A C 1
ATOM 1425 O O . GLU A 1 206 ? -18.261 9.806 -12.227 1.00 94.00 206 GLU A O 1
ATOM 1430 N N . PRO A 1 207 ? -20.351 10.045 -11.407 1.00 92.75 207 PRO A N 1
ATOM 1431 C CA . PRO A 1 207 ? -20.074 9.323 -10.173 1.00 92.75 207 PRO A CA 1
ATOM 1432 C C . PRO A 1 207 ? -19.630 7.884 -10.444 1.00 92.75 207 PRO A C 1
ATOM 1434 O O . PRO A 1 207 ? -20.123 7.222 -11.361 1.00 92.75 207 PRO A O 1
ATOM 1437 N N . LEU A 1 208 ? -18.721 7.371 -9.614 1.00 94.81 208 LEU A N 1
ATOM 1438 C CA . LEU A 1 208 ? -18.353 5.960 -9.687 1.00 94.81 208 LEU A CA 1
ATOM 1439 C C . LEU A 1 208 ? -19.536 5.066 -9.262 1.00 94.81 208 LEU A C 1
ATOM 1441 O O . LEU A 1 208 ? -20.315 5.454 -8.385 1.00 94.81 208 LEU A O 1
ATOM 1445 N N . PRO A 1 209 ? -19.664 3.848 -9.827 1.00 95.75 209 PRO A N 1
ATOM 1446 C CA . PRO A 1 209 ? -20.681 2.894 -9.396 1.00 95.75 209 PRO A CA 1
ATOM 1447 C C . PRO A 1 209 ? -20.553 2.588 -7.903 1.00 95.75 209 PRO A C 1
ATOM 1449 O O . PRO A 1 209 ? -19.445 2.346 -7.425 1.00 95.75 209 PRO A O 1
ATOM 1452 N N . ARG A 1 210 ? -21.678 2.553 -7.181 1.00 96.31 210 ARG A N 1
ATOM 1453 C CA . ARG A 1 210 ? -21.704 2.152 -5.768 1.00 96.31 210 ARG A CA 1
ATOM 1454 C C . ARG A 1 210 ? -21.497 0.647 -5.645 1.00 96.31 210 ARG A C 1
ATOM 1456 O O . ARG A 1 210 ? -22.158 -0.128 -6.335 1.00 96.31 210 ARG A O 1
ATOM 1463 N N . LEU A 1 211 ? -20.620 0.252 -4.730 1.00 96.69 211 LEU A N 1
ATOM 1464 C CA . LEU A 1 211 ? -20.449 -1.139 -4.321 1.00 96.69 211 LEU A CA 1
ATOM 1465 C C . LEU A 1 211 ? -21.161 -1.390 -2.983 1.00 96.69 211 LEU A C 1
ATOM 1467 O O . LEU A 1 211 ? -21.346 -0.448 -2.207 1.00 96.69 211 LEU A O 1
ATOM 1471 N N . PRO A 1 212 ? -21.595 -2.635 -2.709 1.00 93.81 212 PRO A N 1
ATOM 1472 C CA . PRO A 1 212 ? -22.158 -2.984 -1.412 1.00 93.81 212 PRO A CA 1
ATOM 1473 C C . PRO A 1 212 ? -21.102 -2.861 -0.308 1.00 93.81 212 PRO A C 1
ATOM 1475 O O . PRO A 1 212 ? -19.911 -3.061 -0.548 1.00 93.81 212 PRO A O 1
ATOM 1478 N N . GLU A 1 213 ? -21.549 -2.583 0.916 1.00 87.94 213 GLU A N 1
ATOM 1479 C CA . GLU A 1 213 ? -20.682 -2.683 2.090 1.00 87.94 213 GLU A CA 1
ATOM 1480 C C . GLU A 1 213 ? -20.212 -4.144 2.246 1.00 87.94 213 GLU A C 1
ATOM 1482 O O . GLU A 1 213 ? -21.043 -5.059 2.161 1.00 87.94 213 GLU A O 1
ATOM 1487 N N . PRO A 1 214 ? -18.907 -4.397 2.460 1.00 81.31 214 PRO A N 1
ATOM 1488 C CA . PRO A 1 214 ? -18.405 -5.744 2.690 1.00 81.31 214 PRO A CA 1
ATOM 1489 C C . PRO A 1 214 ? -19.116 -6.355 3.902 1.00 81.31 214 PRO A C 1
ATOM 1491 O O . PRO A 1 214 ? -19.111 -5.775 4.989 1.00 81.31 214 PRO A O 1
ATOM 1494 N N . GLY A 1 215 ? -19.762 -7.510 3.722 1.00 63.16 215 GLY A N 1
ATOM 1495 C CA . GLY A 1 215 ? -20.501 -8.171 4.797 1.00 63.16 215 GLY A CA 1
ATOM 1496 C C . GLY A 1 215 ? -19.601 -8.420 6.010 1.00 63.16 215 GLY A C 1
ATOM 1497 O O . GLY A 1 215 ? -18.544 -9.039 5.889 1.00 63.16 215 GLY A O 1
ATOM 1498 N N . GLY A 1 216 ? -20.007 -7.929 7.182 1.00 49.19 216 GLY A N 1
ATOM 1499 C CA . GLY A 1 216 ? -19.267 -8.099 8.430 1.00 49.19 216 GLY A CA 1
ATOM 1500 C C . GLY A 1 216 ? -19.168 -9.572 8.827 1.00 49.19 216 GLY A C 1
ATOM 1501 O O . GLY A 1 216 ? -20.056 -10.093 9.489 1.00 49.19 216 GLY A O 1
ATOM 1502 N N . SER A 1 217 ? -18.097 -10.255 8.418 1.00 41.56 217 SER A N 1
ATOM 1503 C CA . SER A 1 217 ? -17.827 -11.640 8.831 1.00 41.56 217 SER A CA 1
ATOM 1504 C C . SER A 1 217 ? -16.347 -11.956 9.083 1.00 41.56 217 SER A C 1
ATOM 1506 O O . SER A 1 217 ? -16.049 -13.053 9.551 1.00 41.56 217 SER A O 1
ATOM 1508 N N . ALA A 1 218 ? -15.405 -11.035 8.861 1.00 43.00 218 ALA A N 1
ATOM 1509 C CA . ALA A 1 218 ? -13.994 -11.292 9.188 1.00 43.00 218 ALA A CA 1
ATOM 1510 C C . ALA A 1 218 ? -13.676 -11.115 10.690 1.00 43.00 218 ALA A C 1
ATOM 1512 O O . ALA A 1 218 ? -12.728 -11.705 11.198 1.00 43.00 218 ALA A O 1
ATOM 1513 N N . ALA A 1 219 ? -14.503 -10.374 11.438 1.00 41.41 219 ALA A N 1
ATOM 1514 C CA . ALA A 1 219 ? -14.327 -10.209 12.886 1.00 41.41 219 ALA A CA 1
ATOM 1515 C C . ALA A 1 219 ? -14.731 -11.458 13.707 1.00 41.41 219 ALA A C 1
ATOM 1517 O O . ALA A 1 219 ? -14.422 -11.541 14.893 1.00 41.41 219 ALA A O 1
ATOM 1518 N N . GLY A 1 220 ? -15.412 -12.438 13.097 1.00 32.97 220 GLY A N 1
ATOM 1519 C CA . GLY A 1 220 ? -15.955 -13.611 13.796 1.00 32.97 220 GLY A CA 1
ATOM 1520 C C . GLY A 1 220 ? -15.037 -14.837 13.855 1.00 32.97 220 GLY A C 1
ATOM 1521 O O . GLY A 1 220 ? -15.237 -15.699 14.706 1.00 32.97 220 GLY A O 1
ATOM 1522 N N . THR A 1 221 ? -14.026 -14.945 12.990 1.00 35.16 221 THR A N 1
ATOM 1523 C CA . THR A 1 221 ? -13.204 -16.168 12.886 1.00 35.16 221 THR A CA 1
ATOM 1524 C C . THR A 1 221 ? -11.890 -16.086 13.664 1.00 35.16 221 THR A C 1
ATOM 1526 O O . THR A 1 221 ? -11.442 -17.100 14.197 1.00 35.16 221 THR A O 1
ATOM 1529 N N . ALA A 1 222 ? -11.315 -14.891 13.840 1.00 39.91 222 ALA A N 1
ATOM 1530 C CA . ALA A 1 222 ? -10.101 -14.710 14.644 1.00 39.91 222 ALA A CA 1
ATOM 1531 C C . ALA A 1 222 ? -10.354 -14.883 16.159 1.00 39.91 222 ALA A C 1
ATOM 1533 O O . ALA A 1 222 ? -9.520 -15.446 16.869 1.00 39.91 222 ALA A O 1
ATOM 1534 N N . ALA A 1 223 ? -11.529 -14.479 16.657 1.00 38.50 223 ALA A N 1
ATOM 1535 C CA . ALA A 1 223 ? -11.885 -14.627 18.073 1.00 38.50 223 ALA A CA 1
ATOM 1536 C C . ALA A 1 223 ? -12.167 -16.089 18.480 1.00 38.50 223 ALA A C 1
ATOM 1538 O O . ALA A 1 223 ? -11.931 -16.469 19.626 1.00 38.50 223 ALA A O 1
ATOM 1539 N N . ALA A 1 224 ? -12.625 -16.934 17.548 1.00 33.97 224 ALA A N 1
ATOM 1540 C CA . ALA A 1 224 ? -12.923 -18.337 17.833 1.00 33.97 224 ALA A CA 1
ATOM 1541 C C . ALA A 1 224 ? -11.651 -19.194 17.981 1.00 33.97 224 ALA A C 1
ATOM 1543 O O . ALA A 1 224 ? -11.593 -20.044 18.866 1.00 33.97 224 ALA A O 1
ATOM 1544 N N . ALA A 1 225 ? -10.608 -18.932 17.183 1.00 36.38 225 ALA A N 1
ATOM 1545 C CA . ALA A 1 225 ? -9.357 -19.693 17.240 1.00 36.38 225 ALA A CA 1
ATOM 1546 C C . ALA A 1 225 ? -8.561 -19.447 18.539 1.00 36.38 225 ALA A C 1
ATOM 1548 O O . ALA A 1 225 ? -7.950 -20.376 19.072 1.00 36.38 225 ALA A O 1
ATOM 1549 N N . ALA A 1 226 ? -8.618 -18.227 19.088 1.00 39.97 226 ALA A N 1
ATOM 1550 C CA . ALA A 1 226 ? -7.965 -17.875 20.351 1.00 39.97 226 ALA A CA 1
ATOM 1551 C C . ALA A 1 226 ? -8.686 -18.438 21.595 1.00 39.97 226 ALA A C 1
ATOM 1553 O O . ALA A 1 226 ? -8.053 -18.660 22.624 1.00 39.97 226 ALA A O 1
ATOM 1554 N N . ALA A 1 227 ? -9.995 -18.708 21.513 1.00 37.44 227 ALA A N 1
ATOM 1555 C CA . ALA A 1 227 ? -10.765 -19.254 22.633 1.00 37.44 227 ALA A CA 1
ATOM 1556 C C . ALA A 1 227 ? -10.605 -20.779 22.790 1.00 37.44 227 ALA A C 1
ATOM 1558 O O . ALA A 1 227 ? -10.647 -21.295 23.906 1.00 37.44 227 ALA A O 1
ATOM 1559 N N . THR A 1 228 ? -10.370 -21.514 21.697 1.00 37.19 228 THR A N 1
ATOM 1560 C CA . THR A 1 228 ? -10.226 -22.983 21.724 1.00 37.19 228 THR A CA 1
ATOM 1561 C C . THR A 1 228 ? -8.884 -23.495 22.254 1.00 37.19 228 THR A C 1
ATOM 1563 O O . THR A 1 228 ? -8.797 -24.660 22.633 1.00 37.19 228 THR A O 1
ATOM 1566 N N . SER A 1 229 ? -7.842 -22.661 22.330 1.00 41.69 229 SER A N 1
ATOM 1567 C CA . SER A 1 229 ? -6.540 -23.053 22.897 1.00 41.69 229 SER A CA 1
ATOM 1568 C C . SER A 1 229 ? -6.433 -22.818 24.411 1.00 41.69 229 SER A C 1
ATOM 1570 O O . SER A 1 229 ? -5.548 -23.384 25.052 1.00 41.69 229 SER A O 1
ATOM 1572 N N . ALA A 1 230 ? -7.351 -22.047 25.007 1.00 39.59 230 ALA A N 1
ATOM 1573 C CA . ALA A 1 230 ? -7.315 -21.686 26.426 1.00 39.59 230 ALA A CA 1
ATOM 1574 C C . ALA A 1 230 ? -8.062 -22.664 27.359 1.00 39.59 230 ALA A C 1
ATOM 1576 O O . ALA A 1 230 ? -7.914 -22.566 28.575 1.00 39.59 230 ALA A O 1
ATOM 1577 N N . SER A 1 231 ? -8.842 -23.623 26.838 1.00 40.38 231 SER A N 1
ATOM 1578 C CA . SER A 1 231 ? -9.635 -24.548 27.673 1.00 40.38 231 SER A CA 1
ATOM 1579 C C . SER A 1 231 ? -9.038 -25.954 27.839 1.00 40.38 231 SER A C 1
ATOM 1581 O O . SER A 1 231 ? -9.701 -26.822 28.403 1.00 40.38 231 SER A O 1
ATOM 1583 N N . ALA A 1 232 ? -7.820 -26.216 27.349 1.00 40.84 232 ALA A N 1
ATOM 1584 C CA . ALA A 1 232 ? -7.255 -27.572 27.280 1.00 40.84 232 ALA A CA 1
ATOM 1585 C C . ALA A 1 232 ? -6.177 -27.905 28.335 1.00 40.84 232 ALA A C 1
ATOM 1587 O O . ALA A 1 232 ? -5.518 -28.936 28.223 1.00 40.84 232 ALA A O 1
ATOM 1588 N N . SER A 1 233 ? -5.992 -27.097 29.383 1.00 43.56 233 SER A N 1
ATOM 1589 C CA . SER A 1 233 ? -4.994 -27.387 30.428 1.00 43.56 233 SER A CA 1
ATOM 1590 C C . SER A 1 233 ? -5.479 -27.076 31.845 1.00 43.56 233 SER A C 1
ATOM 1592 O O . SER A 1 233 ? -4.921 -26.240 32.548 1.00 43.56 233 SER A O 1
ATOM 1594 N N . ALA A 1 234 ? -6.493 -27.805 32.315 1.00 40.88 234 ALA A N 1
ATOM 1595 C CA . ALA A 1 234 ? -6.772 -27.887 33.749 1.00 40.88 234 ALA A CA 1
ATOM 1596 C C . ALA A 1 234 ? -7.453 -29.210 34.133 1.00 40.88 234 ALA A C 1
ATOM 1598 O O . ALA A 1 234 ? -8.656 -29.242 34.358 1.00 40.88 234 ALA A O 1
ATOM 1599 N N . SER A 1 235 ? -6.680 -30.297 34.248 1.00 38.72 235 SER A N 1
ATOM 1600 C CA . SER A 1 235 ? -6.997 -31.399 35.175 1.00 38.72 235 SER A CA 1
ATOM 1601 C C . SER A 1 235 ? -5.864 -32.430 35.254 1.00 38.72 235 SER A C 1
ATOM 1603 O O . SER A 1 235 ? -5.730 -33.241 34.348 1.00 38.72 235 SER A O 1
ATOM 1605 N N . THR A 1 236 ? -5.124 -32.463 36.366 1.00 37.28 236 THR A N 1
ATOM 1606 C CA . THR A 1 236 ? -4.787 -33.711 37.084 1.00 37.28 236 THR A CA 1
ATOM 1607 C C . THR A 1 236 ? -4.374 -33.386 38.520 1.00 37.28 236 THR A C 1
ATOM 1609 O O . THR A 1 236 ? -3.490 -32.571 38.768 1.00 37.28 236 THR A O 1
ATOM 1612 N N . SER A 1 237 ? -5.062 -34.044 39.444 1.00 40.62 237 SER A N 1
ATOM 1613 C CA . SER A 1 237 ? -4.961 -34.036 40.903 1.00 40.62 237 SER A CA 1
ATOM 1614 C C . SER A 1 237 ? -3.789 -34.855 41.464 1.00 40.62 237 SER A C 1
ATOM 1616 O O . SER A 1 237 ? -3.403 -35.850 40.857 1.00 40.62 237 SER A O 1
ATOM 1618 N N . GLY A 1 238 ? -3.375 -34.566 42.704 1.00 32.59 238 GLY A N 1
ATOM 1619 C CA . GLY A 1 238 ? -2.694 -35.526 43.591 1.00 32.59 238 GLY A CA 1
ATOM 1620 C C . GLY A 1 238 ? -2.226 -34.880 44.900 1.00 32.59 238 GLY A C 1
ATOM 1621 O O . GLY A 1 238 ? -1.383 -33.993 44.860 1.00 32.59 238 GLY A O 1
ATOM 1622 N N . GLY A 1 239 ? -2.803 -35.264 46.046 1.00 33.03 239 GLY A N 1
ATOM 1623 C CA . GLY A 1 239 ? -2.651 -34.564 47.330 1.00 33.03 239 GLY A CA 1
ATOM 1624 C C . GLY A 1 239 ? -1.784 -35.236 48.411 1.00 33.03 239 GLY A C 1
ATOM 1625 O O . GLY A 1 239 ? -1.557 -36.438 48.357 1.00 33.03 239 GLY A O 1
ATOM 1626 N N . ALA A 1 240 ? -1.455 -34.405 49.422 1.00 37.00 240 ALA A N 1
ATOM 1627 C CA . ALA A 1 240 ? -1.231 -34.646 50.870 1.00 37.00 240 ALA A CA 1
ATOM 1628 C C . ALA A 1 240 ? -0.038 -35.537 51.334 1.00 37.00 240 ALA A C 1
ATOM 1630 O O . ALA A 1 240 ? 0.389 -36.395 50.570 1.00 37.00 240 ALA A O 1
ATOM 1631 N N . PRO A 1 241 ? 0.489 -35.406 52.587 1.00 49.56 241 PRO A N 1
ATOM 1632 C CA . PRO A 1 241 ? -0.104 -34.768 53.775 1.00 49.56 241 PRO A CA 1
ATOM 1633 C C . PRO A 1 241 ? 0.813 -33.802 54.567 1.00 49.56 241 PRO A C 1
ATOM 1635 O O . PRO A 1 241 ? 1.985 -33.603 54.262 1.00 49.56 241 PRO A O 1
ATOM 1638 N N . GLY A 1 242 ? 0.213 -33.155 55.572 1.00 41.03 242 GLY A N 1
ATOM 1639 C CA . GLY A 1 242 ? 0.761 -32.017 56.305 1.00 41.03 242 GLY A CA 1
ATOM 1640 C C . GLY A 1 242 ? 1.696 -32.320 57.478 1.00 41.03 242 GLY A C 1
ATOM 1641 O O . GLY A 1 242 ? 1.830 -33.451 57.938 1.00 41.03 242 GLY A O 1
ATOM 1642 N N . VAL A 1 243 ? 2.286 -31.238 57.988 1.00 41.59 243 VAL A N 1
ATOM 1643 C CA . VAL A 1 243 ? 2.987 -31.148 59.273 1.00 41.59 243 VAL A CA 1
ATOM 1644 C C . VAL A 1 243 ? 2.557 -29.850 59.962 1.00 41.59 243 VAL A C 1
ATOM 1646 O O . VAL A 1 243 ? 2.408 -28.806 59.329 1.00 41.59 243 VAL A O 1
ATOM 1649 N N . SER A 1 244 ? 2.298 -29.968 61.260 1.00 40.03 244 SER A N 1
ATOM 1650 C CA . SER A 1 244 ? 1.787 -28.959 62.185 1.00 40.03 244 SER A CA 1
ATOM 1651 C C . SER A 1 244 ? 2.865 -28.017 62.757 1.00 40.03 244 SER A C 1
ATOM 1653 O O . SER A 1 244 ? 4.004 -28.424 62.952 1.00 40.03 244 SER A O 1
ATOM 1655 N N . VAL A 1 245 ? 2.400 -26.800 63.071 1.00 42.62 245 VAL A N 1
ATOM 1656 C CA . VAL A 1 245 ? 2.945 -25.583 63.738 1.00 42.62 245 VAL A CA 1
ATOM 1657 C C . VAL A 1 245 ? 3.938 -25.788 64.917 1.00 42.62 245 VAL A C 1
ATOM 1659 O O . VAL A 1 245 ? 3.907 -26.846 65.546 1.00 42.62 245 VAL A O 1
ATOM 1662 N N . PRO A 1 246 ? 4.760 -24.770 65.287 1.00 53.09 246 PRO A N 1
ATOM 1663 C CA . PRO A 1 246 ? 4.320 -23.748 66.267 1.00 53.09 246 PRO A CA 1
ATOM 1664 C C . PRO A 1 246 ? 4.759 -22.287 65.942 1.00 53.09 246 PRO A C 1
ATOM 1666 O O . PRO A 1 246 ? 5.508 -22.076 64.989 1.00 53.09 246 PRO A O 1
ATOM 1669 N N . PRO A 1 247 ? 4.246 -21.268 66.672 1.00 59.53 247 PRO A N 1
ATOM 1670 C CA . PRO A 1 247 ? 4.496 -19.850 66.404 1.00 59.53 247 PRO A CA 1
ATOM 1671 C C . PRO A 1 247 ? 5.690 -19.304 67.210 1.00 59.53 247 PRO A C 1
ATOM 1673 O O . PRO A 1 247 ? 5.856 -19.659 68.373 1.00 59.53 247 PRO A O 1
ATOM 1676 N N . GLU A 1 248 ? 6.455 -18.379 66.630 1.00 51.06 248 GLU A N 1
ATOM 1677 C CA . GLU A 1 248 ? 7.404 -17.504 67.343 1.00 51.06 248 GLU A CA 1
ATOM 1678 C C . GLU A 1 248 ? 7.034 -16.061 66.979 1.00 51.06 248 GLU A C 1
ATOM 1680 O O . GLU A 1 248 ? 6.960 -15.697 65.807 1.00 51.06 248 GLU A O 1
ATOM 1685 N N . ASP A 1 249 ? 6.326 -15.386 67.875 1.00 55.34 249 ASP A N 1
ATOM 1686 C CA . ASP A 1 249 ? 6.816 -14.520 68.956 1.00 55.34 249 ASP A CA 1
ATOM 1687 C C . ASP A 1 249 ? 7.123 -13.098 68.466 1.00 55.34 249 ASP A C 1
ATOM 1689 O O . ASP A 1 249 ? 7.953 -12.848 67.594 1.00 55.34 249 ASP A O 1
ATOM 1693 N N . ARG A 1 250 ? 6.349 -12.167 69.023 1.00 52.06 250 ARG A N 1
ATOM 1694 C CA . ARG A 1 250 ? 6.454 -10.729 68.819 1.00 52.06 250 ARG A CA 1
ATOM 1695 C C . ARG A 1 250 ? 7.279 -10.191 69.976 1.00 52.06 250 ARG A C 1
ATOM 1697 O O . ARG A 1 250 ? 6.803 -10.206 71.106 1.00 52.06 250 ARG A O 1
ATOM 1704 N N . SER A 1 251 ? 8.430 -9.606 69.681 1.00 56.16 251 SER A N 1
ATOM 1705 C CA . SER A 1 251 ? 9.102 -8.702 70.608 1.00 56.16 251 SER A CA 1
ATOM 1706 C C . SER A 1 251 ? 9.284 -7.337 69.956 1.00 56.16 251 SER A C 1
ATOM 1708 O O . SER A 1 251 ? 9.943 -7.216 68.922 1.00 56.16 251 SER A O 1
ATOM 1710 N N . ASP A 1 252 ? 8.671 -6.339 70.587 1.00 54.69 252 ASP A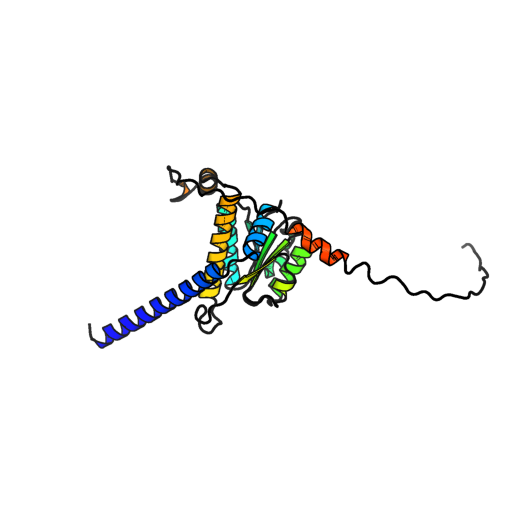 N 1
ATOM 1711 C CA . ASP A 1 252 ? 8.953 -4.915 70.442 1.00 54.69 252 ASP A CA 1
ATOM 1712 C C . ASP A 1 252 ? 10.455 -4.620 70.581 1.00 54.69 252 ASP A C 1
ATOM 1714 O O . ASP A 1 252 ? 11.062 -5.032 71.569 1.00 54.69 252 ASP A O 1
ATOM 1718 N N . THR A 1 253 ? 11.002 -3.856 69.631 1.00 56.19 253 THR A N 1
ATOM 1719 C CA . THR A 1 253 ? 11.782 -2.614 69.838 1.00 56.19 253 THR A CA 1
ATOM 1720 C C . THR A 1 253 ? 11.900 -1.871 68.517 1.00 56.19 253 THR A C 1
ATOM 1722 O O . THR A 1 253 ? 12.290 -2.533 67.528 1.00 56.19 253 THR A O 1
#

Secondary structure (DSSP, 8-state):
--HHHHHHHHHHHHHHHHHHHHHHHHHHHHHHT--HHHHHHHHHHHH-SS-EEEEESTTHHHHHHHHHHHHHHTT--EEEE-HHHHHTTGGGG--TT-EEEEE-TTS--HHHHHHHHHHHTTT-EEEEEES-TTSHHHHHSSEEEE----TTTSGGGTS-SHHHHHHHHHHHHHHHHHHHHHT--HHHHHHT--SHHHHT--SPPPPPPPPPPPPS-GGGTHHHHHHHTSSS---------------------

pLDDT: mean 87.2, std 19.5, range [32.59, 98.88]

Mean predicted aligned error: 9.72 Å

Solvent-accessible surface area (backbone atoms only — not comparable to full-atom values): 14153 Å² total; per-residue (Å²): 132,57,73,66,61,51,52,55,50,52,50,57,54,48,54,55,51,50,53,52,50,32,29,51,51,18,36,51,46,36,65,74,56,66,49,70,43,55,54,49,49,53,35,52,60,70,72,37,87,46,42,38,36,20,21,19,62,75,74,34,25,63,41,21,42,51,40,15,51,48,24,36,61,35,71,40,59,38,40,60,48,50,32,64,54,25,79,73,56,55,47,74,77,60,44,63,40,18,35,37,39,36,39,32,66,68,24,67,57,64,51,53,44,53,38,52,53,56,41,40,77,45,49,20,46,34,36,23,43,20,56,34,69,86,19,64,36,27,69,74,27,78,37,45,38,60,43,67,81,47,78,69,16,15,62,92,72,67,49,68,46,11,58,44,52,23,51,43,51,53,40,52,51,50,26,51,50,52,18,17,41,73,54,57,51,69,66,59,41,43,70,75,29,85,56,65,80,67,34,69,56,90,71,80,76,82,79,74,72,76,44,75,75,64,77,93,57,76,81,63,58,65,61,53,63,65,56,69,69,71,75,79,84,84,87,86,88,88,82,88,86,89,85,84,86,87,88,83,84,89,77,92,129